Protein AF-A0A8J4Y0X7-F1 (afdb_monomer)

Mean predicted aligned error: 16.31 Å

Radius of gyration: 26.47 Å; Cα contacts (8 Å, |Δi|>4): 43; chains: 1; bounding box: 71×49×60 Å

InterPro domains:
  IPR012337 Ribonuclease H-like superfamily [SSF53098] (19-151)

Solvent-accessible surface area (backbone atoms only — not comparable to full-atom values): 11071 Å² total; per-residue (Å²): 135,82,53,68,74,74,78,41,62,84,50,48,59,59,52,49,54,50,52,55,54,52,51,55,52,54,52,50,52,55,50,54,54,49,53,64,60,49,62,76,71,64,84,74,89,90,80,91,74,83,59,87,57,61,79,70,60,69,75,46,67,65,62,54,55,53,52,53,50,52,52,51,53,52,51,61,70,70,60,66,86,74,89,63,94,69,93,54,78,84,72,48,61,86,70,66,36,68,59,52,50,52,52,49,45,60,70,72,60,69,63,74,49,68,69,56,52,50,52,49,52,54,51,41,51,68,56,61,38,82,96,47,68,85,58,55,70,70,60,45,52,52,50,41,52,51,61,73,46,42,69,62,52,52,73,80,36,90,69,58,84,61,58,75,48,48,70,62,50,55,72,63,69,66,77,79,113

Organism: Chionoecetes opilio (NCBI:txid41210)

Secondary structure (DSSP, 8-state):
---HHHH-TTTHHHHHHHHHHHHHHHHHHHHHHHHHHHTTT--S-------TTTTTSGGGHHHHHHHHHHHHHHHHHH-----SSS--GGGS-STTHHHHHHHHHHHHSSS--HHHHHHHHHHHHHHS-GGG----HHHHHHHHHHHHTHHHHHHHS---TTHHHHHHHHHHHSS--

Foldseek 3Di:
DDDPCPPCVPCPVVVLVVLLVQLLVVVVVVVVVVVVVVVVVPPDDDDDDPDPCPVVPVPCPVVVSVVSSVVVSVQVVVQDDDPDPDDDLVSADPPSSVSVVVVCCVPVVVDPDVVNVVVLVVLLVVCCPPVNVPDDPVRSVVNSVCVSCVVVVVVVDVPPPCVVVVVVVVVPPVVPD

Sequence (177 aa):
MTTLNSVAPNMKEEIFQRIVKEMKALIRQETEERDNSQDMEAMEEHEVSADPFAELCDTTQADQEDDLEEDIKKELLAWKRSKEATLKKSHFPAKYRDQWVTLFIKYNTGIPSSAAVERLFSTAWDVLRPKRACLSEDNFEYLVFLKGNLHLLKQKFKVPRGWMRRMRCFKLLYLCL

Structure (mmCIF, N/CA/C/O backbone):
data_AF-A0A8J4Y0X7-F1
#
_entry.id   AF-A0A8J4Y0X7-F1
#
loop_
_atom_site.group_PDB
_atom_site.id
_atom_site.type_symbol
_atom_site.label_atom_id
_atom_site.label_alt_id
_atom_site.label_comp_id
_atom_site.label_asym_id
_atom_site.label_entity_id
_atom_site.label_seq_id
_atom_site.pdbx_PDB_ins_code
_atom_site.Cartn_x
_atom_site.Cartn_y
_atom_site.Cartn_z
_atom_site.occupancy
_atom_site.B_iso_or_equiv
_atom_site.auth_seq_id
_atom_site.auth_comp_id
_atom_site.auth_asym_id
_atom_site.auth_atom_id
_atom_site.pdbx_PDB_model_num
ATOM 1 N N . MET A 1 1 ? 16.554 3.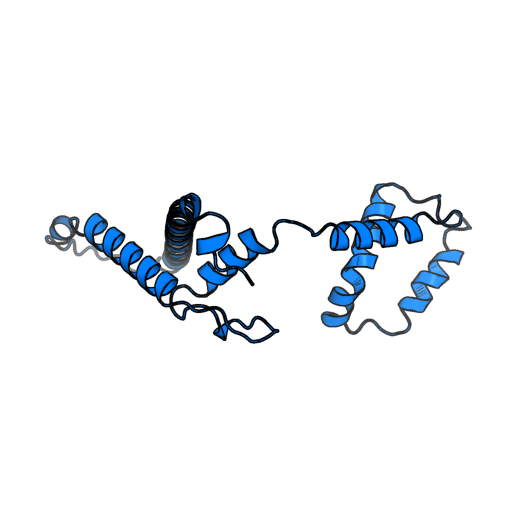798 17.103 1.00 39.06 1 MET A N 1
ATOM 2 C CA . MET A 1 1 ? 15.441 3.877 16.132 1.00 39.06 1 MET A CA 1
ATOM 3 C C . MET A 1 1 ? 14.527 4.994 16.583 1.00 39.06 1 MET A C 1
ATOM 5 O O . MET A 1 1 ? 13.924 4.888 17.642 1.00 39.06 1 MET A O 1
ATOM 9 N N . THR A 1 2 ? 14.549 6.094 15.848 1.00 38.34 2 THR A N 1
ATOM 10 C CA . THR A 1 2 ? 13.924 7.370 16.190 1.00 38.34 2 THR A CA 1
ATOM 11 C C . THR A 1 2 ? 12.406 7.275 16.057 1.00 38.34 2 THR A C 1
ATOM 13 O O . THR A 1 2 ? 11.873 6.883 15.022 1.00 38.34 2 THR A O 1
ATOM 16 N N . THR A 1 3 ? 11.703 7.551 17.152 1.00 52.22 3 THR A N 1
ATOM 17 C CA . THR A 1 3 ? 10.244 7.693 17.176 1.00 52.22 3 THR A CA 1
ATOM 18 C C . THR A 1 3 ? 9.845 8.889 16.302 1.00 52.22 3 THR A C 1
ATOM 20 O O . THR A 1 3 ? 10.633 9.818 16.149 1.00 52.22 3 THR A O 1
ATOM 23 N N . LEU A 1 4 ? 8.631 8.903 15.734 1.00 51.75 4 LEU A N 1
ATOM 24 C CA . LEU A 1 4 ? 8.108 10.023 14.920 1.00 51.75 4 LEU A CA 1
ATOM 25 C C . LEU A 1 4 ? 8.287 11.401 15.592 1.00 51.75 4 LEU A C 1
ATOM 27 O O . LEU A 1 4 ? 8.519 12.394 14.909 1.00 51.75 4 LEU A O 1
ATOM 31 N N . ASN A 1 5 ? 8.280 11.438 16.930 1.00 52.72 5 ASN A N 1
ATOM 32 C CA . ASN A 1 5 ? 8.546 12.636 17.733 1.00 52.72 5 ASN A CA 1
ATOM 33 C C . ASN A 1 5 ? 9.945 13.246 17.501 1.00 52.72 5 ASN A C 1
ATOM 35 O O . ASN A 1 5 ? 10.146 14.417 17.791 1.00 52.72 5 ASN A O 1
ATOM 39 N N . SER A 1 6 ? 10.912 12.469 17.008 1.00 57.78 6 SER A N 1
ATOM 40 C CA . SER A 1 6 ? 12.292 12.911 16.792 1.00 57.78 6 SER A CA 1
ATOM 41 C C . SER A 1 6 ? 12.590 13.334 15.350 1.00 57.78 6 SER A C 1
ATOM 43 O O . SER A 1 6 ? 13.616 13.975 15.136 1.00 57.78 6 SER A O 1
ATOM 45 N N . VAL A 1 7 ? 11.779 12.929 14.368 1.00 62.94 7 VAL A N 1
ATOM 46 C CA . VAL A 1 7 ? 12.095 13.134 12.941 1.00 62.94 7 VAL A C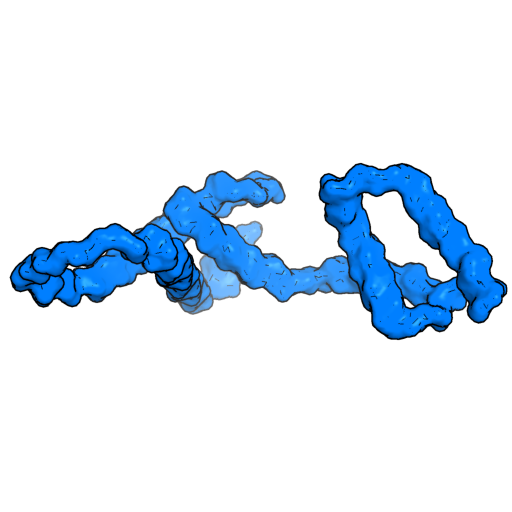A 1
ATOM 47 C C . VAL A 1 7 ? 11.443 14.409 12.406 1.00 62.94 7 VAL A C 1
ATOM 49 O O . VAL A 1 7 ? 12.087 15.146 11.669 1.00 62.94 7 VAL A O 1
ATOM 52 N N . ALA A 1 8 ? 10.203 14.700 12.808 1.00 61.94 8 ALA A N 1
ATOM 53 C CA . ALA A 1 8 ? 9.512 15.948 12.482 1.00 61.94 8 ALA A CA 1
ATOM 54 C C . ALA A 1 8 ? 8.297 16.127 13.416 1.00 61.94 8 ALA A C 1
ATOM 56 O O . ALA A 1 8 ? 7.194 15.695 13.070 1.00 61.94 8 ALA A O 1
ATOM 57 N N . PRO A 1 9 ? 8.461 16.733 14.609 1.00 67.81 9 PRO A N 1
ATOM 58 C CA . PRO A 1 9 ? 7.357 16.897 15.559 1.00 67.81 9 PRO A CA 1
ATOM 59 C C . PRO A 1 9 ? 6.187 17.694 14.962 1.00 67.81 9 PRO A C 1
ATOM 61 O O . PRO A 1 9 ? 5.034 17.387 15.250 1.00 67.81 9 PRO A O 1
ATOM 64 N N . ASN A 1 10 ? 6.484 18.633 14.060 1.00 74.88 10 ASN A N 1
ATOM 65 C CA . ASN A 1 10 ? 5.504 19.521 13.433 1.00 74.88 10 ASN A CA 1
ATOM 66 C C . ASN A 1 10 ? 4.664 18.819 12.346 1.00 74.88 10 ASN A C 1
ATOM 68 O O . ASN A 1 10 ? 3.538 19.221 12.101 1.00 74.88 10 ASN A O 1
ATOM 72 N N . MET A 1 11 ? 5.183 17.754 11.720 1.00 79.50 11 MET A N 1
ATOM 73 C CA . MET A 1 11 ? 4.490 17.021 10.642 1.00 79.50 11 MET A CA 1
ATOM 74 C C . MET A 1 11 ? 3.684 15.824 11.152 1.00 79.50 11 MET A C 1
ATOM 76 O O . MET A 1 11 ? 2.906 15.229 10.412 1.00 79.50 11 MET A O 1
ATOM 80 N N . LYS A 1 12 ? 3.882 15.429 12.414 1.00 80.38 12 LYS A N 1
ATOM 81 C CA . LYS A 1 12 ? 3.218 14.260 12.996 1.00 80.38 12 LYS A CA 1
ATOM 82 C C . LYS A 1 12 ? 1.698 14.393 12.944 1.00 80.38 12 LYS A C 1
ATOM 84 O O . LYS A 1 12 ? 1.030 13.437 12.561 1.00 80.38 12 LYS A O 1
ATOM 89 N N . GLU A 1 13 ? 1.184 15.559 13.322 1.00 84.12 13 GLU A N 1
ATOM 90 C CA . GLU A 1 13 ? -0.255 15.815 13.349 1.00 84.12 13 GLU A CA 1
ATOM 91 C C . GLU A 1 13 ? -0.829 15.851 11.932 1.00 84.12 13 GLU A C 1
ATOM 93 O O . GLU A 1 13 ? -1.821 15.193 11.651 1.00 84.12 13 GLU A O 1
ATOM 98 N N . GLU A 1 14 ? -0.145 16.504 10.992 1.00 86.81 14 GLU A N 1
ATOM 99 C CA . GLU A 1 14 ? -0.563 16.546 9.586 1.00 86.81 14 GLU A CA 1
ATOM 100 C C . GLU A 1 14 ? -0.646 15.145 8.963 1.00 86.81 14 GLU A C 1
ATOM 102 O O . GLU A 1 14 ? -1.617 14.807 8.282 1.00 86.81 14 GLU A O 1
ATOM 107 N N . ILE A 1 15 ? 0.356 14.299 9.227 1.00 85.69 15 ILE A N 1
ATOM 108 C CA . ILE A 1 15 ? 0.372 12.905 8.769 1.00 85.69 15 ILE A CA 1
ATOM 109 C C . ILE A 1 15 ? -0.778 12.126 9.409 1.00 85.69 15 ILE A C 1
ATOM 111 O O . ILE A 1 15 ? -1.455 11.360 8.726 1.00 85.69 15 ILE A O 1
ATOM 115 N N . PHE A 1 16 ? -1.008 12.323 10.705 1.00 86.38 16 PHE A N 1
ATOM 116 C CA . PHE A 1 16 ? -2.076 11.657 11.438 1.00 86.38 16 PHE A CA 1
ATOM 117 C C . PHE A 1 16 ? -3.453 12.007 10.860 1.00 86.38 16 PHE A C 1
ATOM 119 O O . PHE A 1 16 ? -4.203 11.109 10.481 1.00 86.38 16 PHE A O 1
ATOM 126 N N . GLN A 1 17 ? -3.739 13.298 10.686 1.00 88.94 17 GLN A N 1
ATOM 127 C CA . GLN A 1 17 ? -4.989 13.782 10.097 1.00 88.94 17 GLN A CA 1
ATOM 128 C C . GLN A 1 17 ? -5.185 13.261 8.670 1.00 88.94 17 GLN A C 1
ATOM 130 O O . GLN A 1 17 ? -6.277 12.835 8.293 1.00 88.94 17 GLN A O 1
ATOM 135 N N . ARG A 1 18 ? -4.110 13.206 7.876 1.00 89.81 18 ARG A N 1
ATOM 136 C CA . ARG A 1 18 ? -4.158 12.642 6.523 1.00 89.81 18 ARG A CA 1
ATOM 137 C C . ARG A 1 18 ? -4.527 11.157 6.520 1.00 89.81 18 ARG A C 1
ATOM 139 O O . ARG A 1 18 ? -5.324 10.744 5.682 1.00 89.81 18 ARG A O 1
ATOM 146 N N . ILE A 1 19 ? -3.966 10.364 7.434 1.00 89.81 19 ILE A N 1
ATOM 147 C CA . ILE A 1 19 ? -4.280 8.932 7.550 1.00 89.81 19 ILE A CA 1
ATOM 148 C C . ILE A 1 19 ? -5.750 8.737 7.924 1.00 89.81 19 ILE A C 1
ATOM 150 O O . ILE A 1 19 ? -6.430 7.938 7.286 1.00 89.81 19 ILE A O 1
ATOM 154 N N . VAL A 1 20 ? -6.245 9.482 8.916 1.00 90.31 20 VAL A N 1
ATOM 155 C CA . VAL A 1 20 ? -7.647 9.411 9.359 1.00 90.31 20 VAL A CA 1
ATOM 156 C C . VAL A 1 20 ? -8.595 9.764 8.211 1.00 90.31 20 VAL A C 1
ATOM 158 O O . VAL A 1 20 ? -9.528 9.013 7.929 1.00 90.31 20 VAL A O 1
ATOM 161 N N . LYS A 1 21 ? -8.304 10.848 7.482 1.00 91.06 21 LYS A N 1
ATOM 162 C CA . LYS A 1 21 ? -9.092 11.276 6.320 1.00 91.06 21 LYS A CA 1
ATOM 163 C C . LYS A 1 21 ? -9.156 10.205 5.230 1.00 91.06 21 LYS A C 1
ATOM 165 O O . LYS A 1 21 ? -10.233 9.931 4.707 1.00 91.06 21 LYS A O 1
ATOM 170 N N . GLU A 1 22 ? -8.023 9.599 4.873 1.00 90.12 22 GLU A N 1
ATOM 171 C CA . GLU A 1 22 ? -8.016 8.537 3.860 1.00 90.12 22 GLU A CA 1
ATOM 172 C C . GLU A 1 22 ? -8.700 7.256 4.348 1.00 90.12 22 GLU A C 1
ATOM 174 O O . GLU A 1 22 ? -9.367 6.594 3.558 1.00 90.12 22 GLU A O 1
ATOM 179 N N . MET A 1 23 ? -8.592 6.924 5.637 1.00 89.38 23 MET A N 1
ATOM 180 C CA . MET A 1 23 ? -9.294 5.777 6.213 1.00 89.38 23 MET A CA 1
ATOM 181 C C . MET A 1 23 ? -10.809 5.940 6.110 1.00 89.38 23 MET A C 1
ATOM 183 O O . MET A 1 23 ? -11.497 5.031 5.652 1.00 89.38 23 MET A O 1
ATOM 187 N N . LYS A 1 24 ? -11.318 7.120 6.480 1.00 90.50 24 LYS A N 1
ATOM 188 C CA . LYS A 1 24 ? -12.741 7.464 6.384 1.00 90.50 24 LYS A CA 1
ATOM 189 C C . LYS A 1 24 ? -13.240 7.346 4.941 1.00 90.50 24 LYS A C 1
ATOM 191 O O . LYS A 1 24 ? -14.303 6.781 4.715 1.00 90.50 24 LYS A O 1
ATOM 196 N N . ALA A 1 25 ? -12.450 7.798 3.964 1.00 89.94 25 ALA A N 1
ATOM 197 C CA . ALA A 1 25 ? -12.793 7.669 2.547 1.00 89.94 25 ALA A CA 1
ATOM 198 C C . ALA A 1 25 ? -12.863 6.204 2.074 1.00 89.94 25 ALA A C 1
ATOM 200 O O . ALA A 1 25 ? -13.788 5.850 1.351 1.00 89.94 25 ALA A O 1
ATOM 201 N N . LEU A 1 26 ? -11.926 5.348 2.497 1.00 87.81 26 LEU A N 1
ATOM 202 C CA . LEU A 1 26 ? -11.936 3.927 2.123 1.00 87.81 26 LEU A CA 1
ATOM 203 C C . LEU A 1 26 ? -13.117 3.167 2.728 1.00 87.81 26 LEU A C 1
ATOM 205 O O . LEU A 1 26 ? -13.696 2.317 2.063 1.00 87.81 26 LEU A O 1
ATOM 209 N N . ILE A 1 27 ? -13.482 3.476 3.974 1.00 87.38 27 ILE A N 1
ATOM 210 C CA . ILE A 1 27 ? -14.631 2.840 4.627 1.00 87.38 27 ILE A CA 1
ATOM 211 C C . ILE A 1 27 ? -15.927 3.204 3.893 1.00 87.38 27 ILE A C 1
ATOM 213 O O . ILE A 1 27 ? -16.726 2.310 3.647 1.00 87.38 27 ILE A O 1
ATOM 217 N N . ARG A 1 28 ? -16.092 4.472 3.482 1.00 86.50 28 ARG A N 1
ATOM 218 C CA . ARG A 1 28 ? -17.255 4.919 2.691 1.00 86.50 28 ARG A CA 1
ATOM 219 C C . ARG A 1 28 ? -17.372 4.196 1.353 1.00 86.50 28 ARG A C 1
ATOM 221 O O . ARG A 1 28 ? -18.442 3.713 1.008 1.00 86.50 28 ARG A O 1
ATOM 228 N N . GLN A 1 29 ? -16.261 4.074 0.627 1.00 84.06 29 GLN A N 1
ATOM 229 C CA . GLN A 1 29 ? -16.252 3.360 -0.652 1.00 84.06 29 GLN A CA 1
ATOM 230 C C . GLN A 1 29 ? -16.685 1.902 -0.485 1.00 84.06 29 GLN A C 1
ATOM 232 O O . GLN A 1 29 ? -17.470 1.392 -1.271 1.00 84.06 29 GLN A O 1
ATOM 237 N N . GLU A 1 30 ? -16.218 1.235 0.568 1.00 80.94 30 GLU A N 1
ATOM 238 C CA . GLU A 1 30 ? -16.548 -0.169 0.797 1.00 80.94 30 GLU A CA 1
ATOM 239 C C . GLU A 1 30 ? -17.984 -0.383 1.301 1.00 80.94 30 GLU A C 1
ATOM 241 O O . GLU A 1 30 ? -18.566 -1.436 1.044 1.00 80.94 30 GLU A O 1
ATOM 246 N N . THR A 1 31 ? -18.573 0.581 2.017 1.00 77.19 31 THR A N 1
ATOM 247 C CA . THR A 1 31 ? -20.006 0.541 2.352 1.00 77.19 31 THR A CA 1
ATOM 248 C C . THR A 1 31 ? -20.862 0.741 1.105 1.00 77.19 31 THR A C 1
ATOM 250 O O . THR A 1 31 ? -21.740 -0.071 0.846 1.00 77.19 31 THR A O 1
ATOM 253 N N . GLU A 1 32 ? -20.521 1.716 0.260 1.00 77.50 32 GLU A N 1
ATOM 254 C CA . GLU A 1 32 ? -21.234 1.984 -0.998 1.00 77.50 32 GLU A CA 1
ATOM 255 C C . GLU A 1 32 ? -21.125 0.819 -2.001 1.00 77.50 32 GLU A C 1
ATOM 257 O O . GLU A 1 32 ? -22.076 0.510 -2.719 1.00 77.50 32 GLU A O 1
ATOM 262 N N . GLU A 1 33 ? -19.973 0.141 -2.064 1.00 73.94 33 GLU A N 1
ATOM 263 C CA . GLU A 1 33 ? -19.784 -1.053 -2.898 1.00 73.94 33 GLU A CA 1
ATOM 264 C C . GLU A 1 33 ? -20.608 -2.252 -2.402 1.00 73.94 33 GLU A C 1
ATOM 266 O O . GLU A 1 33 ? -21.101 -3.028 -3.225 1.00 73.94 33 GLU A O 1
ATOM 271 N N . ARG A 1 34 ? -20.779 -2.410 -1.080 1.00 66.00 34 ARG A N 1
ATOM 272 C CA . ARG A 1 34 ? -21.645 -3.451 -0.501 1.00 66.00 34 ARG A CA 1
ATOM 273 C C . ARG A 1 34 ? -23.116 -3.174 -0.779 1.00 66.00 34 ARG A C 1
ATOM 275 O O . ARG A 1 34 ? -23.799 -4.075 -1.255 1.00 66.00 34 ARG A O 1
ATOM 282 N N . ASP A 1 35 ? -23.567 -1.946 -0.565 1.00 62.59 35 ASP A N 1
ATOM 283 C CA . ASP A 1 35 ? -24.972 -1.581 -0.762 1.00 62.59 35 ASP A CA 1
ATOM 284 C C . ASP A 1 35 ? -25.370 -1.734 -2.245 1.00 62.59 35 ASP A C 1
ATOM 286 O O . ASP A 1 35 ? -26.335 -2.427 -2.567 1.00 62.59 35 ASP A O 1
ATOM 290 N N . ASN A 1 36 ? -24.526 -1.269 -3.179 1.00 62.16 36 ASN A N 1
ATOM 291 C CA . ASN A 1 36 ? -24.745 -1.453 -4.623 1.00 62.16 36 ASN A CA 1
ATOM 292 C C . ASN A 1 36 ? -24.768 -2.922 -5.081 1.00 62.16 36 ASN A C 1
ATOM 294 O O . ASN A 1 36 ? -25.338 -3.233 -6.129 1.00 62.16 36 ASN A O 1
ATOM 298 N N . SER A 1 37 ? -24.107 -3.830 -4.356 1.00 59.41 37 SER A N 1
ATOM 299 C CA . SER A 1 37 ? -24.138 -5.260 -4.685 1.00 59.41 37 SER A CA 1
ATOM 300 C C . SER A 1 37 ? -25.303 -6.003 -4.024 1.00 59.41 37 SER A C 1
ATOM 302 O O . SER A 1 37 ? -25.711 -7.033 -4.555 1.00 59.41 37 SER A O 1
ATOM 304 N N . GLN A 1 38 ? -25.889 -5.464 -2.950 1.00 53.81 38 GLN A N 1
ATOM 305 C CA . GLN A 1 38 ? -27.103 -5.994 -2.318 1.00 53.81 38 GLN A CA 1
ATOM 306 C C . GLN A 1 38 ? -28.386 -5.560 -3.045 1.00 53.81 38 GLN A C 1
ATOM 308 O O . GLN A 1 38 ? -29.313 -6.361 -3.168 1.00 53.81 38 GLN A O 1
ATOM 313 N N . ASP A 1 39 ? -28.421 -4.360 -3.629 1.00 51.94 39 ASP A N 1
ATOM 314 C CA . ASP A 1 39 ? -29.599 -3.859 -4.356 1.00 51.94 39 ASP A CA 1
ATOM 315 C C . ASP A 1 39 ? -29.888 -4.608 -5.673 1.00 51.94 39 ASP A C 1
ATOM 317 O O . ASP A 1 39 ? -31.026 -4.632 -6.141 1.00 51.94 39 ASP A O 1
ATOM 321 N N . MET A 1 40 ? -28.897 -5.291 -6.263 1.00 52.78 40 MET A N 1
ATOM 322 C CA . MET A 1 40 ? -29.135 -6.178 -7.415 1.00 52.78 40 MET A CA 1
ATOM 323 C C . MET A 1 40 ? -29.750 -7.539 -7.038 1.00 52.78 40 MET A C 1
ATOM 325 O O . MET A 1 40 ? -30.251 -8.228 -7.926 1.00 52.78 40 MET A O 1
ATOM 329 N N . GLU A 1 41 ? -29.744 -7.934 -5.758 1.00 53.19 41 GLU A N 1
ATOM 330 C CA . GLU A 1 41 ? -30.367 -9.181 -5.277 1.00 53.19 41 GLU A CA 1
ATOM 331 C C . GLU A 1 41 ? -31.784 -8.972 -4.703 1.00 53.19 41 GLU A C 1
ATOM 333 O O . GLU A 1 41 ? -32.520 -9.943 -4.545 1.00 53.19 41 GLU A O 1
ATOM 338 N N . ALA A 1 42 ? -32.210 -7.729 -4.449 1.00 48.38 42 ALA A N 1
ATOM 339 C CA . ALA A 1 42 ? -33.473 -7.402 -3.774 1.00 48.38 42 ALA A CA 1
ATOM 340 C C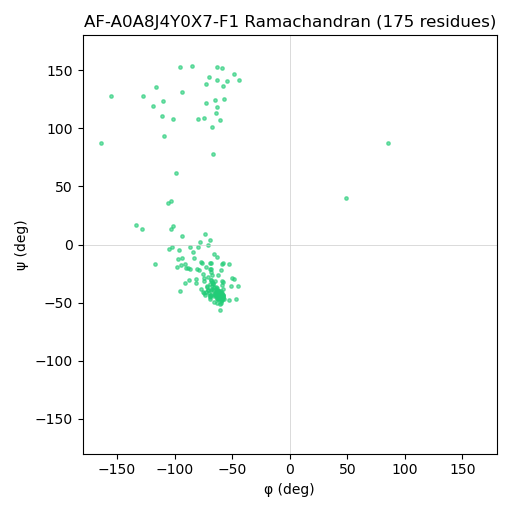 . ALA A 1 42 ? -34.597 -6.909 -4.715 1.00 48.38 42 ALA A C 1
ATOM 342 O O . ALA A 1 42 ? -35.379 -6.030 -4.355 1.00 48.38 42 ALA A O 1
ATOM 343 N N . MET A 1 43 ? -34.715 -7.476 -5.921 1.00 45.41 43 MET A N 1
ATOM 344 C CA . MET A 1 43 ? -35.860 -7.228 -6.811 1.00 45.41 43 MET A CA 1
ATOM 345 C C . MET A 1 43 ? -36.890 -8.366 -6.724 1.00 45.41 43 MET A C 1
ATOM 347 O O . MET A 1 43 ? -37.175 -9.027 -7.716 1.00 45.41 43 MET A O 1
ATOM 351 N N . GLU A 1 44 ? -37.465 -8.594 -5.542 1.00 47.41 44 GLU A N 1
ATOM 352 C CA . GLU A 1 44 ? -38.802 -9.188 -5.414 1.00 47.41 44 GLU A CA 1
ATOM 353 C C . GLU A 1 44 ? -39.442 -8.767 -4.075 1.00 47.41 44 GLU A C 1
ATOM 355 O O . GLU A 1 44 ? -38.840 -8.906 -3.016 1.00 47.41 44 GLU A O 1
ATOM 360 N N . GLU A 1 45 ? -40.669 -8.242 -4.182 1.00 36.88 45 GLU A N 1
ATOM 361 C CA . GLU A 1 45 ? -41.617 -7.815 -3.133 1.00 36.88 45 GLU A CA 1
ATOM 362 C C . GLU A 1 45 ? -41.472 -6.387 -2.557 1.00 36.88 45 GLU A C 1
ATOM 364 O O . GLU A 1 45 ? -40.879 -6.122 -1.516 1.00 36.88 45 GLU A O 1
ATOM 369 N N . HIS A 1 46 ? -42.136 -5.448 -3.244 1.00 43.44 46 HIS A N 1
ATOM 370 C CA . HIS A 1 46 ? -42.449 -4.100 -2.774 1.00 43.44 46 HIS A CA 1
ATOM 371 C C . HIS A 1 46 ? -43.917 -4.040 -2.310 1.00 43.44 46 HIS A C 1
ATOM 373 O O . HIS A 1 46 ? -44.821 -4.020 -3.145 1.00 43.44 46 HIS A O 1
ATOM 379 N N . GLU A 1 47 ? -44.161 -3.949 -0.999 1.00 41.72 47 GLU A N 1
ATOM 380 C CA . GLU A 1 47 ? -45.349 -3.277 -0.452 1.00 41.72 47 GLU A CA 1
ATOM 381 C C . GLU A 1 47 ? -44.897 -2.108 0.433 1.00 41.72 47 GLU A C 1
ATOM 383 O O . GLU A 1 47 ? -44.152 -2.258 1.401 1.00 41.72 47 GLU A O 1
ATOM 388 N N . VAL A 1 48 ? -45.326 -0.909 0.036 1.00 52.94 48 VAL A N 1
ATOM 389 C CA . VAL A 1 48 ? -44.965 0.381 0.626 1.00 52.94 48 VAL A CA 1
ATOM 390 C C . VAL A 1 48 ? -45.686 0.565 1.957 1.00 52.94 48 VAL A C 1
ATOM 392 O O . VAL A 1 48 ? -46.879 0.856 1.991 1.00 52.94 48 VAL A O 1
ATOM 395 N N . SER A 1 49 ? -44.940 0.491 3.053 1.00 44.03 49 SER A N 1
ATOM 396 C CA . SER A 1 49 ? -45.313 1.121 4.318 1.00 44.03 49 SER A CA 1
ATOM 397 C C . SER A 1 49 ? -44.368 2.297 4.544 1.00 44.03 49 SER A C 1
ATOM 399 O O . SER A 1 49 ? -43.268 2.121 5.062 1.00 44.03 49 SER A O 1
ATOM 401 N N . ALA A 1 50 ? -44.780 3.494 4.122 1.00 58.56 50 ALA A N 1
ATOM 402 C CA . ALA A 1 50 ? -44.072 4.728 4.440 1.00 58.56 50 ALA A CA 1
ATOM 403 C C . ALA A 1 50 ? -44.193 4.989 5.949 1.00 58.56 50 ALA A C 1
ATOM 405 O O . ALA A 1 50 ? -45.245 5.421 6.421 1.00 58.56 50 ALA A O 1
ATOM 406 N N . ASP A 1 51 ? -43.134 4.669 6.695 1.00 68.75 51 ASP A N 1
ATOM 407 C CA . ASP A 1 51 ? -43.004 5.005 8.111 1.00 68.75 51 ASP A CA 1
ATOM 408 C C . ASP A 1 51 ? -42.955 6.541 8.256 1.00 68.75 51 ASP A C 1
ATOM 410 O O . ASP A 1 51 ? -41.991 7.164 7.798 1.00 68.75 51 ASP A O 1
ATOM 414 N N . PRO A 1 52 ? -43.967 7.182 8.873 1.00 60.38 52 PRO A N 1
ATOM 415 C CA . PRO A 1 52 ? -44.031 8.636 9.028 1.00 60.38 52 PRO A CA 1
ATOM 416 C C . PRO A 1 52 ? -42.894 9.222 9.877 1.00 60.38 52 PRO A C 1
ATOM 418 O O . PRO A 1 52 ? -42.742 10.440 9.929 1.00 60.38 52 PRO A O 1
ATOM 421 N N . PHE A 1 53 ? -42.115 8.380 10.565 1.00 54.34 53 PHE A N 1
ATOM 422 C CA . PHE A 1 53 ? -40.959 8.794 11.358 1.00 54.34 53 PHE A CA 1
ATOM 423 C C . PHE A 1 53 ? -39.623 8.683 10.616 1.00 54.34 53 PHE A C 1
ATOM 425 O O . PHE A 1 53 ? -38.616 9.158 11.142 1.00 54.34 53 PHE A O 1
ATOM 432 N N . ALA A 1 54 ? -39.594 8.144 9.391 1.00 59.47 54 ALA A N 1
ATOM 433 C CA . ALA A 1 54 ? -38.367 8.056 8.596 1.00 59.47 54 ALA A CA 1
ATOM 434 C C . ALA A 1 54 ? -37.738 9.441 8.336 1.00 59.47 54 ALA A C 1
ATOM 436 O O . ALA A 1 54 ? -36.521 9.586 8.386 1.00 59.47 54 ALA A O 1
ATOM 437 N N . GLU A 1 55 ? -38.567 10.478 8.176 1.00 52.84 55 GLU A N 1
ATOM 438 C CA . GLU A 1 55 ? -38.143 11.875 7.986 1.00 52.84 55 GLU A CA 1
ATOM 439 C C . GLU A 1 55 ? -37.664 12.546 9.296 1.00 52.84 55 GLU A C 1
ATOM 441 O O . GLU A 1 55 ? -36.976 13.563 9.269 1.00 52.84 55 GLU A O 1
ATOM 446 N N . LEU A 1 56 ? -37.968 11.965 10.467 1.00 50.59 56 LEU A N 1
ATOM 447 C CA . LEU A 1 56 ? -37.513 12.475 11.769 1.00 50.59 56 LEU A CA 1
ATOM 448 C C . LEU A 1 56 ? -36.120 11.940 12.161 1.00 50.59 56 LEU A C 1
ATOM 450 O O . LEU A 1 56 ? -35.430 12.549 12.981 1.00 50.59 56 LEU A O 1
ATOM 454 N N . CYS A 1 57 ? -35.696 10.816 11.575 1.00 49.41 57 CYS A N 1
ATOM 455 C CA . CYS A 1 57 ? -34.403 10.169 11.831 1.00 49.41 57 CYS A CA 1
ATOM 456 C C . CYS A 1 57 ? -33.244 10.709 10.969 1.00 49.41 57 CYS A C 1
ATOM 458 O O . CYS A 1 57 ? -32.091 10.332 11.193 1.00 49.41 57 CYS A O 1
ATOM 460 N N . ASP A 1 58 ? -33.515 11.649 10.059 1.00 48.84 58 ASP A N 1
ATOM 461 C CA . ASP A 1 58 ? -32.535 12.249 9.135 1.00 48.84 58 ASP A CA 1
ATOM 462 C C . ASP A 1 58 ? -31.510 13.184 9.815 1.00 48.84 58 ASP A C 1
ATOM 464 O O . ASP A 1 58 ? -30.596 13.719 9.192 1.00 48.84 58 ASP A O 1
ATOM 468 N N . THR A 1 59 ? -31.613 13.362 11.133 1.00 46.78 59 THR A N 1
ATOM 469 C CA . THR A 1 59 ? -30.681 14.175 11.933 1.00 46.78 59 THR A CA 1
ATOM 470 C C . THR A 1 59 ? -29.364 13.470 12.281 1.00 46.78 59 THR A C 1
ATOM 472 O O . THR A 1 59 ? -28.490 14.096 12.868 1.00 46.78 59 THR A O 1
ATOM 475 N N . THR A 1 60 ? -29.163 12.205 11.899 1.00 50.88 60 THR A N 1
ATOM 476 C CA . THR A 1 60 ? -28.050 11.388 12.431 1.00 50.88 60 THR A CA 1
ATOM 477 C C . THR A 1 60 ? -26.837 11.207 11.515 1.00 50.88 60 THR A C 1
ATOM 479 O O . THR A 1 60 ? -25.841 10.629 11.949 1.00 50.88 60 THR A O 1
ATOM 482 N N . GLN A 1 61 ? -26.843 11.733 10.284 1.00 52.03 61 GLN A N 1
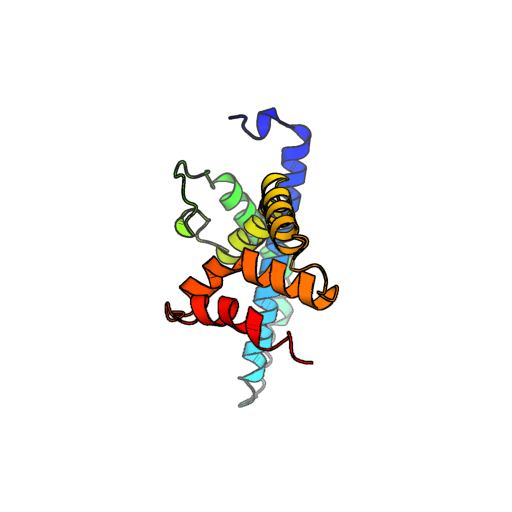ATOM 483 C CA . GLN A 1 61 ? -25.684 11.595 9.386 1.00 52.03 61 GLN A CA 1
ATOM 484 C C . GLN A 1 61 ? -24.441 12.352 9.888 1.00 52.03 61 GLN A C 1
ATOM 486 O O . GLN A 1 61 ? -23.325 11.872 9.712 1.00 52.03 61 GLN A O 1
ATOM 491 N N . ALA A 1 62 ? -24.611 13.504 10.545 1.00 49.81 62 ALA A N 1
ATOM 492 C CA . ALA A 1 62 ? -23.489 14.261 11.107 1.00 49.81 62 ALA A CA 1
ATOM 493 C C . ALA A 1 62 ? -22.919 13.597 12.375 1.00 49.81 62 ALA A C 1
ATOM 495 O O . ALA A 1 62 ? -21.706 13.435 12.486 1.00 49.81 62 ALA A O 1
ATOM 496 N N . ASP A 1 63 ? -23.789 13.132 13.278 1.00 54.88 63 ASP A N 1
ATOM 497 C CA . ASP A 1 63 ? -23.376 12.518 14.548 1.00 54.88 63 ASP A CA 1
ATOM 498 C C . ASP A 1 63 ? -22.650 11.173 14.333 1.00 54.88 63 ASP A C 1
ATOM 500 O O . ASP A 1 63 ? -21.623 10.908 14.956 1.00 54.88 63 ASP A O 1
ATOM 504 N N . GLN A 1 64 ? -23.105 10.345 13.382 1.00 57.94 64 GLN A N 1
ATOM 505 C CA . GLN A 1 64 ? -22.439 9.072 13.059 1.00 57.94 64 GLN A CA 1
ATOM 506 C C . GLN A 1 64 ? -21.064 9.266 12.394 1.00 57.94 64 GLN A C 1
ATOM 508 O O . GLN A 1 64 ? -20.164 8.430 12.531 1.00 57.94 64 GLN A O 1
ATOM 513 N N . GLU A 1 65 ? -20.891 10.353 11.640 1.00 60.66 65 GLU A N 1
ATOM 514 C CA . GLU A 1 65 ? -19.645 10.645 10.935 1.00 60.66 65 GLU A CA 1
ATOM 515 C C . GLU A 1 65 ? -18.519 11.123 11.856 1.00 60.66 65 GLU A C 1
ATOM 517 O O . GLU A 1 65 ? -17.344 10.862 11.545 1.00 60.66 65 GLU A O 1
ATOM 522 N N . ASP A 1 66 ? -18.869 11.814 12.940 1.00 67.94 66 ASP A N 1
ATOM 523 C CA . ASP A 1 66 ? -17.936 12.233 13.986 1.00 67.94 66 ASP A CA 1
ATOM 524 C C . ASP A 1 66 ? -17.542 11.036 14.869 1.00 67.94 66 ASP A C 1
ATOM 526 O O . ASP A 1 66 ? -16.349 10.825 15.114 1.00 67.94 66 ASP A O 1
ATOM 530 N N . ASP A 1 67 ? -18.497 10.161 15.207 1.00 81.19 67 ASP A N 1
ATOM 531 C CA . ASP A 1 67 ? -18.247 8.923 15.962 1.00 81.19 67 ASP A CA 1
ATOM 532 C C . ASP A 1 67 ? -17.237 7.996 15.260 1.00 81.19 67 ASP A C 1
ATOM 534 O O . ASP A 1 67 ? -16.302 7.476 15.881 1.00 81.19 67 ASP A O 1
ATOM 538 N N . LEU A 1 68 ? -17.377 7.806 13.941 1.00 81.19 68 LEU A N 1
ATOM 539 C CA . LEU A 1 68 ? -16.461 6.968 13.158 1.00 81.19 68 LEU A CA 1
ATOM 540 C C . LEU A 1 68 ? -15.024 7.512 13.193 1.00 81.19 68 LEU A C 1
ATOM 542 O O . LEU A 1 68 ? -14.050 6.753 13.253 1.00 81.19 68 LEU A O 1
ATOM 546 N N . GLU A 1 69 ? -14.882 8.833 13.121 1.00 85.50 69 GLU A N 1
ATOM 547 C CA . GLU A 1 69 ? -13.584 9.492 13.111 1.00 85.50 69 GLU A CA 1
ATOM 548 C C . GLU A 1 69 ? -12.883 9.368 14.468 1.00 85.50 69 GLU A C 1
ATOM 550 O O . GLU A 1 69 ? -11.686 9.055 14.518 1.00 85.50 69 GLU A O 1
ATOM 555 N N . GLU A 1 70 ? -13.616 9.557 15.566 1.00 86.75 70 GLU A N 1
ATOM 556 C CA . GLU A 1 70 ? -13.092 9.344 16.915 1.00 86.75 70 GLU A CA 1
ATOM 557 C C . GLU A 1 70 ? -12.634 7.897 17.132 1.00 86.75 70 GLU A C 1
ATOM 559 O O . GLU A 1 70 ? -11.542 7.659 17.664 1.00 86.75 70 GLU A O 1
ATOM 564 N N . ASP A 1 71 ? -13.409 6.929 16.642 1.00 87.19 71 ASP A N 1
ATOM 565 C CA . ASP A 1 71 ? -13.075 5.508 16.700 1.00 87.19 71 ASP A CA 1
ATOM 566 C C . ASP A 1 71 ? -11.754 5.198 15.974 1.00 87.19 71 ASP A C 1
ATOM 568 O O . ASP A 1 71 ? -10.870 4.529 16.526 1.00 87.19 71 ASP A O 1
ATOM 572 N N . ILE A 1 72 ? -11.567 5.730 14.758 1.00 87.00 72 ILE A N 1
ATOM 573 C CA . ILE A 1 72 ? -10.322 5.562 13.992 1.00 87.00 72 ILE A CA 1
ATOM 574 C C . ILE A 1 72 ? -9.139 6.179 14.747 1.00 87.00 72 ILE A C 1
ATOM 576 O O . ILE A 1 72 ? -8.072 5.560 14.843 1.00 87.00 72 ILE A O 1
ATOM 580 N N . LYS A 1 73 ? -9.305 7.390 15.294 1.00 88.25 73 LYS A N 1
ATOM 581 C CA . LYS A 1 73 ? -8.252 8.086 16.052 1.00 88.25 73 LYS A CA 1
ATOM 582 C C . LYS A 1 73 ? -7.838 7.284 17.282 1.00 88.25 73 LYS A C 1
ATOM 584 O O . LYS A 1 73 ? -6.641 7.123 17.537 1.00 88.25 73 LYS A O 1
ATOM 589 N N . LYS A 1 74 ? -8.808 6.746 18.021 1.00 88.81 74 LYS A N 1
ATOM 590 C CA . LYS A 1 74 ? -8.577 5.928 19.215 1.00 88.81 74 LYS A CA 1
ATOM 591 C C . LYS A 1 74 ? -7.799 4.657 18.889 1.00 88.81 74 LYS A C 1
ATOM 593 O O . LYS A 1 74 ? -6.813 4.360 19.564 1.00 88.81 74 LYS A O 1
ATOM 598 N N . GLU A 1 75 ? -8.195 3.943 17.838 1.00 87.25 75 GLU A N 1
ATOM 599 C CA . GLU A 1 75 ? -7.486 2.747 17.369 1.00 87.25 75 GLU A CA 1
ATOM 600 C C . GLU A 1 75 ? -6.055 3.079 16.928 1.00 87.25 75 GLU A C 1
ATOM 602 O O . GLU A 1 75 ? -5.110 2.394 17.320 1.00 87.25 75 GLU A O 1
ATOM 607 N N . LEU A 1 76 ? -5.863 4.169 16.178 1.00 85.75 76 LEU A N 1
ATOM 608 C CA . LEU A 1 76 ? -4.543 4.589 15.704 1.00 85.75 76 LEU A CA 1
ATOM 609 C C . LEU A 1 76 ? -3.600 4.969 16.859 1.00 85.75 76 LEU A C 1
ATOM 611 O O . LEU A 1 76 ? -2.413 4.647 16.813 1.00 85.75 76 LEU A O 1
ATOM 615 N N . LEU A 1 77 ? -4.114 5.616 17.910 1.00 85.25 77 LEU A N 1
ATOM 616 C CA . LEU A 1 77 ? -3.342 5.939 19.116 1.00 85.25 77 LEU A CA 1
ATOM 617 C C . LEU A 1 77 ? -3.035 4.701 19.970 1.00 85.25 77 LEU A C 1
ATOM 619 O O . LEU A 1 77 ? -1.951 4.604 20.553 1.00 85.25 77 LEU A O 1
ATOM 623 N N . ALA A 1 78 ? -3.973 3.756 20.054 1.00 87.19 78 ALA A N 1
ATOM 624 C CA . ALA A 1 78 ? -3.787 2.500 20.776 1.00 87.19 78 ALA A CA 1
ATOM 625 C C . ALA A 1 78 ? -2.814 1.554 20.056 1.00 87.19 78 ALA A C 1
ATOM 627 O O . ALA A 1 78 ? -2.139 0.738 20.698 1.00 87.19 78 ALA A O 1
ATOM 628 N N . TRP A 1 79 ? -2.723 1.664 18.729 1.00 84.00 79 TRP A N 1
ATOM 629 C CA . TRP A 1 79 ? -1.914 0.788 17.904 1.00 84.00 79 TRP A CA 1
ATOM 630 C C . TRP A 1 79 ? -0.417 0.938 18.196 1.00 84.00 79 TRP A C 1
ATOM 632 O O . TRP A 1 79 ? 0.183 2.010 18.105 1.00 84.00 79 TRP A O 1
ATOM 642 N N . LYS A 1 80 ? 0.224 -0.188 18.525 1.00 79.88 80 LYS A N 1
ATOM 643 C CA . LYS A 1 80 ? 1.664 -0.262 18.782 1.00 79.88 80 LYS A CA 1
ATOM 644 C C . LYS A 1 80 ? 2.334 -1.142 17.746 1.00 79.88 80 LYS A C 1
ATOM 646 O O . LYS A 1 80 ? 1.902 -2.259 17.469 1.00 79.88 80 LYS A O 1
ATOM 651 N N . ARG A 1 81 ? 3.465 -0.660 17.233 1.00 73.75 81 ARG A N 1
ATOM 652 C CA . ARG A 1 81 ? 4.320 -1.421 16.323 1.00 73.75 81 ARG A CA 1
ATOM 653 C C . ARG A 1 81 ? 4.752 -2.743 16.971 1.00 73.75 81 ARG A C 1
ATOM 655 O O . ARG A 1 81 ? 5.372 -2.746 18.036 1.00 73.75 81 ARG A O 1
ATOM 662 N N . SER 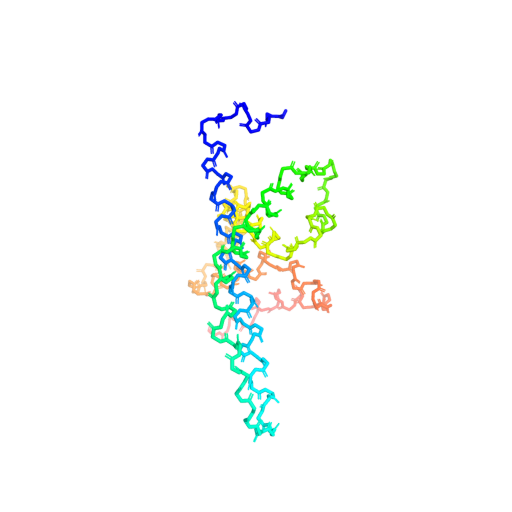A 1 82 ? 4.491 -3.851 16.278 1.00 77.94 82 SER A N 1
ATOM 663 C CA . SER A 1 82 ? 5.036 -5.163 16.636 1.00 77.94 82 SER A CA 1
ATOM 664 C C . SER A 1 82 ? 6.565 -5.167 16.532 1.00 77.94 82 SER A C 1
ATOM 666 O O . SER A 1 82 ? 7.145 -4.567 15.624 1.00 77.94 82 SER A O 1
ATOM 668 N N . LYS A 1 83 ? 7.226 -5.853 17.471 1.00 75.69 83 LYS A N 1
ATOM 669 C CA . LYS A 1 83 ? 8.685 -6.053 17.470 1.00 75.69 83 LYS A CA 1
ATOM 670 C C . LYS A 1 83 ? 9.117 -7.245 16.603 1.00 75.69 83 LYS A C 1
ATOM 672 O O . LYS A 1 83 ? 10.312 -7.465 16.436 1.00 75.69 83 LYS A O 1
ATOM 677 N N . GLU A 1 84 ? 8.166 -8.014 16.073 1.00 79.62 84 GLU A N 1
ATOM 678 C CA . GLU A 1 84 ? 8.446 -9.160 15.206 1.00 79.62 84 GLU A CA 1
ATOM 679 C C . GLU A 1 84 ? 8.982 -8.713 13.837 1.00 79.62 84 GLU A C 1
ATOM 681 O O . GLU A 1 84 ? 8.557 -7.703 13.279 1.00 79.62 84 GLU A O 1
ATOM 686 N N . ALA A 1 85 ? 9.909 -9.494 13.274 1.00 70.62 85 ALA A N 1
ATOM 687 C CA . ALA A 1 85 ? 10.511 -9.209 11.969 1.00 70.62 85 ALA A CA 1
ATOM 688 C C . ALA A 1 85 ? 9.555 -9.463 10.787 1.00 70.62 85 ALA A C 1
ATOM 690 O O . ALA A 1 85 ? 9.789 -8.966 9.689 1.00 70.62 85 ALA A O 1
ATOM 691 N N . THR A 1 86 ? 8.493 -10.252 10.993 1.00 79.12 86 THR A N 1
ATOM 692 C CA . THR A 1 86 ? 7.522 -10.609 9.948 1.00 79.12 86 THR A CA 1
ATOM 693 C C . THR A 1 86 ? 6.187 -9.930 10.217 1.00 79.12 86 THR A C 1
ATOM 695 O O . THR A 1 86 ? 5.589 -10.129 11.271 1.00 79.12 86 THR A O 1
ATOM 698 N N . LEU A 1 87 ? 5.698 -9.158 9.248 1.00 79.25 87 LEU A N 1
ATOM 699 C CA . LEU A 1 87 ? 4.412 -8.480 9.348 1.00 79.25 87 LEU A CA 1
ATOM 700 C C . LEU A 1 87 ? 3.269 -9.466 9.051 1.00 79.25 87 LEU A C 1
ATOM 702 O O . LEU A 1 87 ? 3.071 -9.883 7.913 1.00 79.25 87 LEU A O 1
ATOM 706 N N . LYS A 1 88 ? 2.512 -9.854 10.076 1.00 83.62 88 LYS A N 1
ATOM 707 C CA . LYS A 1 88 ? 1.263 -10.618 9.954 1.00 83.62 88 LYS A CA 1
ATOM 708 C C . LYS A 1 88 ? 0.059 -9.683 9.954 1.00 83.62 88 LYS A C 1
ATOM 710 O O . LYS A 1 88 ? 0.072 -8.656 10.632 1.00 83.62 88 LYS A O 1
ATOM 715 N N . LYS A 1 89 ? -1.033 -10.112 9.307 1.00 80.75 89 LYS A N 1
ATOM 716 C CA . LYS A 1 89 ? -2.328 -9.419 9.391 1.00 80.75 89 LYS A CA 1
ATOM 717 C C . LYS A 1 89 ? -2.735 -9.172 10.854 1.00 80.75 89 LYS A C 1
ATOM 719 O O . LYS A 1 89 ? -3.270 -8.118 11.152 1.00 80.75 89 LYS A O 1
ATOM 724 N N . SER A 1 90 ? -2.424 -10.091 11.777 1.00 82.12 90 SER A N 1
ATOM 725 C CA . SER A 1 90 ? -2.757 -10.000 13.214 1.00 82.12 90 SER A CA 1
ATOM 726 C C . SER A 1 90 ? -2.194 -8.789 13.942 1.00 82.12 90 SER A C 1
ATOM 728 O O . SER A 1 90 ? -2.677 -8.485 15.024 1.00 82.12 90 SER A O 1
ATOM 730 N N . HIS A 1 91 ? -1.200 -8.108 13.377 1.00 83.56 91 HIS A N 1
ATOM 731 C CA . HIS A 1 91 ? -0.642 -6.906 13.984 1.00 83.56 91 HIS A CA 1
ATOM 732 C C . HIS A 1 91 ? -1.439 -5.641 13.673 1.00 83.56 91 HIS A C 1
ATOM 734 O O . HIS A 1 91 ? -1.168 -4.619 14.293 1.00 83.56 91 HIS A O 1
ATOM 740 N N . PHE A 1 92 ? -2.375 -5.681 12.727 1.00 84.88 92 PHE A N 1
ATOM 741 C CA . PHE A 1 92 ? -3.242 -4.549 12.417 1.00 84.88 92 PHE A CA 1
ATOM 742 C C . PHE A 1 92 ? -4.464 -4.527 13.345 1.00 84.88 92 PHE A C 1
ATOM 744 O O . PHE A 1 92 ? -4.867 -5.603 13.813 1.00 84.88 92 PHE A O 1
ATOM 751 N N . PRO A 1 93 ? -5.057 -3.341 13.591 1.00 86.00 93 PRO A N 1
ATOM 752 C CA . PRO A 1 93 ? -6.293 -3.208 14.359 1.00 86.00 93 PRO A CA 1
ATOM 753 C C . PRO A 1 93 ? -7.379 -4.185 13.894 1.00 86.00 93 PRO A C 1
ATOM 755 O O . PRO A 1 93 ? -7.430 -4.574 12.724 1.00 86.00 93 PRO A O 1
ATOM 758 N N . ALA A 1 94 ? -8.211 -4.643 14.834 1.00 82.44 94 ALA A N 1
ATOM 759 C CA . ALA A 1 94 ? -9.276 -5.599 14.531 1.00 82.44 94 ALA A CA 1
ATOM 760 C C . ALA A 1 94 ? -10.401 -4.942 13.716 1.00 82.44 94 ALA A C 1
ATOM 762 O O . ALA A 1 94 ? -10.901 -5.550 12.771 1.00 82.44 94 ALA A O 1
ATOM 763 N N . LYS A 1 95 ? -10.745 -3.691 14.050 1.00 83.69 95 LYS A N 1
ATOM 764 C CA . LYS A 1 95 ? -11.659 -2.850 13.270 1.00 83.69 95 LYS A CA 1
ATOM 765 C C . LYS A 1 95 ? -10.975 -2.372 11.983 1.00 83.69 95 LYS A C 1
ATOM 767 O O . LYS A 1 95 ? -9.805 -1.990 12.017 1.00 83.69 95 LYS A O 1
ATOM 772 N N . TYR A 1 96 ? -11.711 -2.383 10.870 1.00 83.56 96 TYR A N 1
ATOM 773 C CA . TYR A 1 96 ? -11.274 -1.877 9.556 1.00 83.56 96 TYR A CA 1
ATOM 774 C C . TYR A 1 96 ? -9.895 -2.386 9.104 1.00 83.56 96 TYR A C 1
ATOM 776 O O . TYR A 1 96 ? -9.040 -1.661 8.587 1.00 83.56 96 TYR A O 1
ATOM 784 N N . ARG A 1 97 ? -9.641 -3.667 9.367 1.00 86.62 97 ARG A N 1
ATOM 785 C CA . ARG A 1 97 ? -8.324 -4.276 9.208 1.00 86.62 97 ARG A CA 1
ATOM 786 C C . ARG A 1 97 ? -7.825 -4.270 7.768 1.00 86.62 97 ARG A C 1
ATOM 788 O O . ARG A 1 97 ? -6.636 -4.051 7.543 1.00 86.62 97 ARG A O 1
ATOM 795 N N . ASP A 1 98 ? -8.700 -4.550 6.810 1.00 86.50 98 ASP A N 1
ATOM 796 C CA . ASP A 1 98 ? -8.310 -4.619 5.403 1.00 86.50 98 ASP A CA 1
ATOM 797 C C . ASP A 1 98 ? -8.005 -3.217 4.851 1.00 86.50 98 ASP A C 1
ATOM 799 O O . ASP A 1 98 ? -7.014 -3.043 4.143 1.00 86.50 98 ASP A O 1
ATOM 803 N N . GLN A 1 99 ? -8.735 -2.192 5.295 1.00 88.44 99 GLN A N 1
ATOM 804 C CA . GLN A 1 99 ? -8.488 -0.786 4.968 1.00 88.44 99 GLN A CA 1
ATOM 805 C C . GLN A 1 99 ? -7.136 -0.314 5.532 1.00 88.44 99 GLN A C 1
ATOM 807 O O . GLN A 1 99 ? -6.334 0.293 4.813 1.00 88.44 99 GLN A O 1
ATOM 812 N N . TRP A 1 100 ? -6.809 -0.686 6.779 1.00 87.62 100 TRP A N 1
ATOM 813 C CA . TRP A 1 100 ? -5.480 -0.460 7.367 1.00 87.62 100 TRP A CA 1
ATOM 814 C C . TRP A 1 100 ? -4.355 -1.098 6.553 1.00 87.62 100 TRP A C 1
ATOM 816 O O . TRP A 1 100 ? -3.314 -0.472 6.340 1.00 87.62 100 TRP A O 1
ATOM 826 N N . VAL A 1 101 ? -4.547 -2.333 6.088 1.00 87.44 101 VAL A N 1
ATOM 827 C CA . VAL A 1 101 ? -3.556 -3.038 5.266 1.00 87.44 101 VAL A CA 1
ATOM 828 C C . VAL A 1 101 ? -3.379 -2.345 3.913 1.00 87.44 101 VAL A C 1
ATOM 830 O O . VAL A 1 101 ? -2.242 -2.131 3.491 1.00 87.44 101 VAL A O 1
ATOM 833 N N . THR A 1 102 ? -4.468 -1.944 3.258 1.00 87.50 102 THR A N 1
ATOM 834 C CA . THR A 1 102 ? -4.439 -1.224 1.977 1.00 87.50 102 THR A CA 1
ATOM 835 C C . THR A 1 102 ? -3.667 0.089 2.089 1.00 87.50 102 THR A C 1
ATOM 837 O O . THR A 1 102 ? -2.758 0.339 1.292 1.00 87.50 102 THR A O 1
ATOM 840 N N . LEU A 1 103 ? -3.946 0.900 3.114 1.00 88.06 103 LEU A N 1
ATOM 841 C CA . LEU A 1 103 ? -3.207 2.143 3.362 1.00 88.06 103 LEU A CA 1
ATOM 842 C C . LEU A 1 103 ? -1.744 1.886 3.703 1.00 88.06 103 LEU A C 1
ATOM 844 O O . LEU A 1 103 ? -0.856 2.573 3.194 1.00 88.06 103 LEU A O 1
ATOM 848 N N . PHE A 1 104 ? -1.474 0.874 4.529 1.00 86.94 104 PHE A N 1
ATOM 849 C CA . PHE A 1 104 ? -0.109 0.498 4.866 1.00 86.94 104 PHE A CA 1
ATOM 850 C C . PHE A 1 104 ? 0.696 0.151 3.613 1.00 86.94 104 PHE A C 1
ATOM 852 O O . PHE A 1 104 ? 1.811 0.648 3.462 1.00 86.94 104 PHE A O 1
ATOM 859 N N . ILE A 1 105 ? 0.133 -0.648 2.704 1.00 85.06 105 ILE A N 1
ATOM 860 C CA . ILE A 1 105 ? 0.767 -0.983 1.427 1.00 85.06 105 ILE A CA 1
ATOM 861 C C . ILE A 1 105 ? 0.987 0.301 0.622 1.00 85.06 105 ILE A C 1
ATOM 863 O O . ILE A 1 105 ? 2.133 0.639 0.342 1.00 85.06 105 ILE A O 1
ATOM 867 N N . LYS A 1 106 ? -0.066 1.084 0.360 1.00 85.31 106 LYS A N 1
ATOM 868 C CA . LYS A 1 106 ? -0.002 2.328 -0.430 1.00 85.31 106 LYS A CA 1
ATOM 869 C C . LYS A 1 106 ? 1.155 3.248 -0.015 1.00 85.31 106 LYS A C 1
ATOM 871 O O . LYS A 1 106 ? 1.903 3.711 -0.874 1.00 85.31 106 LYS A O 1
ATOM 876 N N . TYR A 1 107 ? 1.336 3.475 1.286 1.00 82.88 107 TYR A N 1
ATOM 877 C CA . TYR A 1 107 ? 2.360 4.395 1.788 1.00 82.88 107 TYR A CA 1
ATOM 878 C C . TYR A 1 107 ? 3.740 3.768 2.005 1.00 82.88 107 TYR A C 1
ATOM 880 O O . TYR A 1 107 ? 4.744 4.459 1.845 1.00 82.88 107 TYR A O 1
ATOM 888 N N . ASN A 1 108 ? 3.829 2.480 2.349 1.00 80.06 108 ASN A N 1
ATOM 889 C CA . ASN A 1 108 ? 5.117 1.841 2.651 1.00 80.06 108 ASN A CA 1
ATOM 890 C C . ASN A 1 108 ? 5.740 1.122 1.447 1.00 80.06 108 ASN A C 1
ATOM 892 O O . ASN A 1 108 ? 6.938 0.848 1.470 1.00 80.06 108 ASN A O 1
ATOM 896 N N . THR A 1 109 ? 4.974 0.816 0.395 1.00 70.56 109 THR A N 1
ATOM 897 C CA . THR A 1 109 ? 5.485 0.130 -0.808 1.00 70.56 109 THR A CA 1
ATOM 898 C C . THR A 1 109 ? 5.666 1.053 -2.010 1.00 70.56 109 THR A C 1
ATOM 900 O O . THR A 1 109 ? 6.151 0.601 -3.043 1.00 70.56 109 THR A O 1
ATOM 903 N N . GLY A 1 110 ? 5.293 2.333 -1.896 1.00 59.91 110 GLY A N 1
ATOM 904 C CA . GLY A 1 110 ? 5.275 3.282 -3.015 1.00 59.91 110 GLY A CA 1
ATOM 905 C C . GLY A 1 110 ? 6.647 3.688 -3.561 1.00 59.91 110 GLY A C 1
ATOM 906 O O . GLY A 1 110 ? 6.723 4.201 -4.673 1.00 59.91 110 GLY A O 1
ATOM 907 N N . ILE A 1 111 ? 7.737 3.437 -2.832 1.00 59.81 111 ILE A N 1
ATOM 908 C CA . ILE A 1 111 ? 9.086 3.710 -3.331 1.00 59.81 111 ILE A CA 1
ATOM 909 C C . ILE A 1 111 ? 9.765 2.366 -3.572 1.00 59.81 111 ILE A C 1
ATOM 911 O O . ILE A 1 111 ? 10.085 1.677 -2.595 1.00 59.81 111 ILE A O 1
ATOM 915 N N . PRO A 1 112 ? 10.029 1.964 -4.831 1.00 56.56 112 PRO A N 1
ATOM 916 C CA . PRO A 1 112 ? 11.016 0.930 -5.045 1.00 56.56 112 PRO A CA 1
ATOM 917 C C . PRO A 1 112 ? 12.313 1.500 -4.477 1.00 56.56 112 PRO A C 1
ATOM 919 O O . PRO A 1 112 ? 12.885 2.447 -5.014 1.00 56.56 112 PRO A O 1
ATOM 922 N N . SER A 1 113 ? 12.739 0.973 -3.327 1.00 67.69 113 SER A N 1
ATOM 923 C CA . SER A 1 113 ? 14.072 1.242 -2.795 1.00 67.69 113 SER A CA 1
ATOM 924 C C . SER A 1 113 ? 15.062 1.138 -3.957 1.00 67.69 113 SER A C 1
ATOM 926 O O . SER A 1 113 ? 14.888 0.265 -4.813 1.00 67.69 113 SER A O 1
ATOM 928 N N . SER A 1 114 ? 16.078 2.001 -4.010 1.00 78.19 114 SER A N 1
ATOM 929 C CA . SER A 1 114 ? 17.114 1.945 -5.053 1.00 78.19 114 SER A CA 1
ATOM 930 C C . SER A 1 114 ? 17.601 0.511 -5.287 1.00 78.19 114 SER A C 1
ATOM 932 O O . SER A 1 114 ? 17.732 0.086 -6.426 1.00 78.19 114 SER A O 1
ATOM 934 N N . ALA A 1 115 ? 17.687 -0.295 -4.226 1.00 78.00 115 ALA A N 1
ATOM 935 C CA . ALA A 1 115 ? 18.011 -1.715 -4.283 1.00 78.00 115 ALA A CA 1
ATOM 936 C C . ALA A 1 115 ? 17.063 -2.571 -5.157 1.00 78.00 115 ALA A C 1
ATOM 938 O O . ALA A 1 115 ? 17.507 -3.509 -5.818 1.00 78.00 115 ALA A O 1
ATOM 939 N N . ALA A 1 116 ? 15.753 -2.310 -5.162 1.00 79.56 116 ALA A N 1
ATOM 940 C CA . ALA A 1 116 ? 14.799 -3.020 -6.018 1.00 79.56 116 ALA A CA 1
ATOM 941 C C . ALA A 1 116 ? 14.984 -2.639 -7.494 1.00 79.56 116 ALA A C 1
ATOM 943 O O . ALA A 1 116 ? 14.994 -3.513 -8.363 1.00 79.56 116 ALA A O 1
ATOM 944 N N . VAL A 1 117 ? 15.203 -1.350 -7.758 1.00 83.44 117 VAL A N 1
ATOM 945 C CA . VAL A 1 117 ? 15.492 -0.819 -9.095 1.00 83.44 117 VAL A CA 1
ATOM 946 C C . VAL A 1 117 ? 16.839 -1.345 -9.613 1.00 83.44 117 VAL A C 1
ATOM 948 O O . VAL A 1 117 ? 16.934 -1.817 -10.740 1.00 83.44 117 VAL A O 1
ATOM 951 N N . GLU A 1 118 ? 17.871 -1.384 -8.773 1.00 86.19 118 GLU A N 1
ATOM 952 C CA . GLU A 1 118 ? 19.186 -1.953 -9.090 1.00 86.19 118 GLU A CA 1
ATOM 953 C C . GLU A 1 118 ? 19.109 -3.449 -9.414 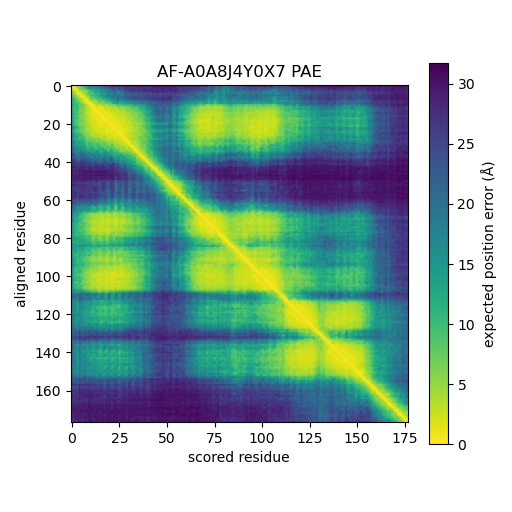1.00 86.19 118 GLU A C 1
ATOM 955 O O . GLU A 1 118 ? 19.757 -3.919 -10.353 1.00 86.19 118 GLU A O 1
ATOM 960 N N . ARG A 1 119 ? 18.293 -4.220 -8.681 1.00 86.12 119 ARG A N 1
ATOM 961 C CA . ARG A 1 119 ? 18.035 -5.638 -8.993 1.00 86.12 119 ARG A CA 1
ATOM 962 C C . ARG A 1 119 ? 17.347 -5.801 -10.347 1.00 86.12 119 ARG A C 1
ATOM 964 O O . ARG A 1 119 ? 17.690 -6.728 -11.089 1.00 86.12 119 ARG A O 1
ATOM 971 N N . LEU A 1 120 ? 16.410 -4.912 -10.681 1.00 86.94 120 LEU A N 1
ATOM 972 C CA . LEU A 1 120 ? 15.759 -4.886 -11.990 1.00 86.94 120 LEU A CA 1
ATOM 973 C C . LEU A 1 120 ? 16.785 -4.598 -13.092 1.00 86.94 120 LEU A C 1
ATOM 975 O O . LEU A 1 120 ? 16.904 -5.393 -14.023 1.00 86.94 120 LEU A O 1
ATOM 979 N N . PHE A 1 121 ? 17.597 -3.549 -12.940 1.00 87.88 121 PHE A N 1
ATOM 980 C CA . PHE A 1 121 ? 18.643 -3.198 -13.904 1.00 87.88 121 PHE A CA 1
ATOM 981 C C . PHE A 1 121 ? 19.724 -4.272 -14.037 1.00 87.88 121 PHE A C 1
ATOM 983 O O . PHE A 1 121 ? 20.152 -4.576 -15.145 1.00 87.88 121 PHE A O 1
ATOM 990 N N . SER A 1 122 ? 20.111 -4.931 -12.946 1.00 88.25 122 SER A N 1
ATOM 991 C CA . SER A 1 122 ? 21.036 -6.073 -12.988 1.00 88.25 122 SER A CA 1
ATOM 992 C C . SER A 1 122 ? 20.452 -7.237 -13.795 1.00 88.25 122 SER A C 1
ATOM 994 O O . SER A 1 122 ? 21.147 -7.898 -14.570 1.00 88.25 122 SER A O 1
ATOM 996 N N . THR A 1 123 ? 19.150 -7.487 -13.638 1.00 87.25 123 THR A N 1
ATOM 997 C CA . THR A 1 123 ? 18.438 -8.539 -14.374 1.00 87.25 123 THR A CA 1
ATOM 998 C C . THR A 1 123 ? 18.321 -8.195 -15.856 1.00 87.25 123 THR A C 1
ATOM 1000 O O . THR A 1 123 ? 18.581 -9.061 -16.695 1.00 87.25 123 THR A O 1
ATOM 1003 N N . ALA A 1 124 ? 17.975 -6.943 -16.159 1.00 87.69 124 ALA A N 1
ATOM 1004 C CA . ALA A 1 124 ? 17.936 -6.364 -17.496 1.00 87.69 124 ALA A CA 1
ATOM 1005 C C . ALA A 1 124 ? 19.299 -6.445 -18.193 1.00 87.69 124 ALA A C 1
ATOM 1007 O O . ALA A 1 124 ? 19.386 -6.927 -19.321 1.00 87.69 124 ALA A O 1
ATOM 1008 N N . TRP A 1 125 ? 20.378 -6.101 -17.492 1.00 87.69 125 TRP A N 1
ATOM 1009 C CA . TRP A 1 125 ? 21.739 -6.199 -18.010 1.00 87.69 125 TRP A CA 1
ATOM 1010 C C . TRP A 1 125 ? 22.114 -7.630 -18.412 1.00 87.69 125 TRP A C 1
ATOM 1012 O O . TRP A 1 125 ? 22.679 -7.862 -19.479 1.00 87.69 125 TRP A O 1
ATOM 1022 N N . ASP A 1 126 ? 21.742 -8.631 -17.607 1.00 84.94 126 ASP A N 1
ATOM 1023 C CA . ASP A 1 126 ? 21.980 -10.032 -17.973 1.00 84.94 126 ASP A CA 1
ATOM 1024 C C . ASP A 1 126 ? 21.128 -10.492 -19.174 1.00 84.94 126 ASP A C 1
ATOM 1026 O O . ASP A 1 126 ? 21.497 -11.438 -19.878 1.00 84.94 126 ASP A O 1
ATOM 1030 N N . VAL A 1 127 ? 19.991 -9.839 -19.436 1.00 83.56 127 VAL A N 1
ATOM 1031 C CA . VAL A 1 127 ? 19.195 -10.072 -20.651 1.00 83.56 127 VAL A CA 1
ATOM 1032 C C . VAL A 1 127 ? 19.865 -9.443 -21.879 1.00 83.56 127 VAL A C 1
ATOM 1034 O O . VAL A 1 127 ? 19.959 -10.129 -22.896 1.00 83.56 127 VAL A O 1
ATOM 1037 N N . LEU A 1 128 ? 20.418 -8.230 -21.762 1.00 80.88 128 LEU A N 1
ATOM 1038 C CA . LEU A 1 128 ? 21.093 -7.475 -22.837 1.00 80.88 128 LEU A CA 1
ATOM 1039 C C . LEU A 1 128 ? 22.487 -8.001 -23.228 1.00 80.88 128 LEU A C 1
ATOM 1041 O 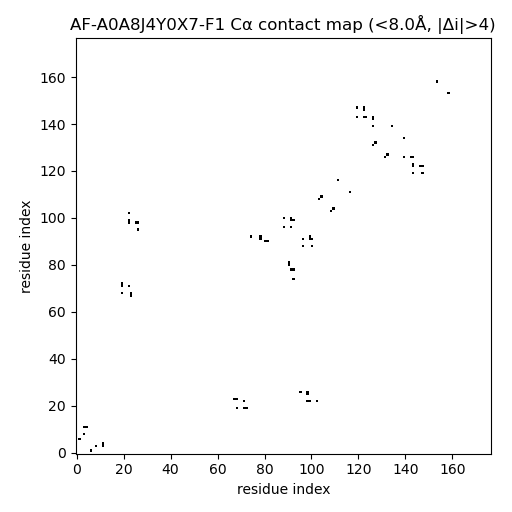O . LEU A 1 128 ? 23.211 -7.368 -23.994 1.00 80.88 128 LEU A O 1
ATOM 1045 N N . ARG A 1 129 ? 22.899 -9.171 -22.726 1.00 79.38 129 ARG A N 1
ATOM 1046 C CA . ARG A 1 129 ? 24.208 -9.759 -23.042 1.00 79.38 129 ARG A CA 1
ATOM 1047 C C . ARG A 1 129 ? 24.391 -9.881 -24.574 1.00 79.38 129 ARG A C 1
ATOM 1049 O O . ARG A 1 129 ? 23.469 -10.355 -25.234 1.00 79.38 129 ARG A O 1
ATOM 1056 N N . PRO A 1 130 ? 25.589 -9.617 -25.142 1.00 62.50 130 PRO A N 1
ATOM 1057 C CA . PRO A 1 130 ? 25.822 -9.518 -26.595 1.00 62.50 130 PRO A CA 1
ATOM 1058 C C . PRO A 1 130 ? 25.283 -10.669 -27.460 1.00 62.50 130 PRO A C 1
ATOM 1060 O O . PRO A 1 130 ? 24.900 -10.472 -28.604 1.00 62.50 130 PRO A O 1
ATOM 1063 N N . LYS A 1 131 ? 25.197 -11.889 -26.911 1.00 62.94 131 LYS A N 1
ATOM 1064 C CA . LYS A 1 131 ? 24.645 -13.071 -27.602 1.00 62.94 131 LYS A CA 1
ATOM 1065 C C . LYS A 1 131 ? 23.104 -13.118 -27.658 1.00 62.94 131 LYS A C 1
ATOM 1067 O O . LYS A 1 131 ? 22.557 -14.126 -28.094 1.00 62.94 131 LYS A O 1
ATOM 1072 N N . ARG A 1 132 ? 22.410 -12.099 -27.144 1.00 66.25 132 ARG A N 1
ATOM 1073 C CA . ARG A 1 132 ? 20.941 -11.952 -27.102 1.00 66.25 132 ARG A CA 1
ATOM 1074 C C . ARG A 1 132 ? 20.473 -10.599 -27.659 1.00 66.25 132 ARG A C 1
ATOM 1076 O O . ARG A 1 132 ? 19.317 -10.246 -27.476 1.00 66.25 132 ARG A O 1
ATOM 1083 N N . ALA A 1 133 ? 21.355 -9.868 -28.340 1.00 63.22 133 ALA A N 1
ATOM 1084 C CA . ALA A 1 133 ? 21.146 -8.489 -28.790 1.00 63.22 133 ALA A CA 1
ATOM 1085 C C . ALA A 1 133 ? 20.096 -8.304 -29.911 1.00 63.22 133 ALA A C 1
ATOM 1087 O O . ALA A 1 133 ? 19.911 -7.189 -30.379 1.00 63.22 133 ALA A O 1
ATOM 1088 N N . CYS A 1 134 ? 19.397 -9.363 -30.331 1.00 73.81 134 CYS A N 1
ATOM 1089 C CA . CYS A 1 134 ? 18.347 -9.314 -31.358 1.00 73.81 134 CYS A CA 1
ATOM 1090 C C . CYS A 1 134 ? 16.935 -9.443 -30.756 1.00 73.81 134 CYS A C 1
ATOM 1092 O O . CYS A 1 134 ? 16.075 -10.107 -31.327 1.00 73.81 134 CYS A O 1
ATOM 1094 N N . LEU A 1 135 ? 16.702 -8.875 -29.571 1.00 79.12 135 LEU A N 1
ATOM 1095 C CA . LEU A 1 135 ? 15.366 -8.787 -28.979 1.00 79.12 135 LEU A CA 1
ATOM 1096 C C . LEU A 1 135 ? 14.740 -7.438 -29.347 1.00 79.12 135 LEU A C 1
ATOM 1098 O O . LEU A 1 135 ? 15.377 -6.405 -29.167 1.00 79.12 135 LEU A O 1
ATOM 1102 N N . SER A 1 136 ? 13.496 -7.466 -29.832 1.00 84.56 136 SER A N 1
ATOM 1103 C CA . SER A 1 136 ? 12.637 -6.273 -29.874 1.00 84.56 136 SER A CA 1
ATOM 1104 C C . SER A 1 136 ? 12.450 -5.713 -28.457 1.00 84.56 136 SER A C 1
ATOM 1106 O O . SER A 1 136 ? 12.492 -6.482 -27.491 1.00 84.56 136 SER A O 1
ATOM 1108 N N . GLU A 1 137 ? 12.229 -4.405 -28.341 1.00 85.69 137 GLU A N 1
ATOM 1109 C CA . GLU A 1 137 ? 11.998 -3.691 -27.080 1.00 85.69 137 GLU A CA 1
ATOM 1110 C C . GLU A 1 137 ? 10.874 -4.338 -26.257 1.00 85.69 137 GLU A C 1
ATOM 1112 O O . GLU A 1 137 ? 11.100 -4.721 -25.109 1.00 85.69 137 GLU A O 1
ATOM 1117 N N . ASP A 1 138 ? 9.736 -4.641 -26.889 1.00 87.75 138 ASP A N 1
ATOM 1118 C CA . ASP A 1 138 ? 8.610 -5.319 -26.233 1.00 87.75 138 ASP A CA 1
ATOM 1119 C C . ASP A 1 138 ? 9.034 -6.670 -25.633 1.00 87.75 138 ASP A C 1
ATOM 1121 O O . ASP A 1 138 ? 8.771 -7.002 -24.476 1.00 87.75 138 ASP A O 1
ATOM 1125 N N . ASN A 1 139 ? 9.762 -7.469 -26.418 1.00 85.69 139 ASN A N 1
ATOM 1126 C CA . ASN A 1 139 ? 10.224 -8.792 -25.999 1.00 85.69 139 ASN A CA 1
ATOM 1127 C C . ASN A 1 139 ? 11.277 -8.710 -24.890 1.00 85.69 139 ASN A C 1
ATOM 1129 O O . ASN A 1 139 ? 11.376 -9.621 -24.062 1.00 85.69 139 ASN A O 1
ATOM 1133 N N . PHE A 1 140 ? 12.070 -7.640 -24.871 1.00 87.88 140 PHE A N 1
ATOM 1134 C CA . PHE A 1 140 ? 13.009 -7.361 -23.800 1.00 87.88 140 PHE A CA 1
ATOM 1135 C C . PHE A 1 140 ? 12.269 -7.069 -22.490 1.00 87.88 140 PHE A C 1
ATOM 1137 O O . PHE A 1 140 ? 12.560 -7.724 -21.484 1.00 87.88 140 PHE A O 1
ATOM 1144 N N . GLU A 1 141 ? 11.277 -6.178 -22.506 1.00 89.31 141 GLU A N 1
ATOM 1145 C CA . GLU A 1 141 ? 10.476 -5.839 -21.326 1.00 89.31 141 GLU A CA 1
ATOM 1146 C C . GLU A 1 141 ? 9.750 -7.059 -20.757 1.00 89.31 141 GLU A C 1
ATOM 1148 O O . GLU A 1 141 ? 9.884 -7.363 -19.564 1.00 89.31 141 GLU A O 1
ATOM 1153 N N . TYR A 1 142 ? 9.072 -7.835 -21.612 1.00 89.31 142 TYR A N 1
ATOM 1154 C CA . TYR A 1 142 ? 8.408 -9.069 -21.193 1.00 89.31 142 TYR A CA 1
ATOM 1155 C C . TYR A 1 142 ? 9.392 -10.046 -20.550 1.00 89.31 142 TYR A C 1
ATOM 1157 O O . TYR A 1 142 ? 9.101 -10.633 -19.505 1.00 89.31 142 TYR A O 1
ATOM 1165 N N . LEU A 1 143 ? 10.579 -10.220 -21.135 1.00 87.75 143 LEU A N 1
ATOM 1166 C CA . LEU A 1 143 ? 11.577 -11.152 -20.623 1.00 87.75 143 LEU A CA 1
ATOM 1167 C C . LEU A 1 143 ? 12.161 -10.696 -19.279 1.00 87.75 143 LEU A C 1
ATOM 1169 O O . LEU A 1 143 ? 12.372 -11.532 -18.394 1.00 87.75 143 LEU A O 1
ATOM 1173 N N . VAL A 1 144 ? 12.403 -9.395 -19.101 1.00 89.19 144 VAL A N 1
ATOM 1174 C CA . VAL A 1 144 ? 12.832 -8.818 -17.820 1.00 89.19 144 VAL A CA 1
ATOM 1175 C C . VAL A 1 144 ? 11.746 -9.007 -16.763 1.00 89.19 144 VAL A C 1
ATOM 1177 O O . VAL A 1 144 ? 12.044 -9.504 -15.671 1.00 89.19 144 VAL A O 1
ATOM 1180 N N . PHE A 1 145 ? 10.489 -8.721 -17.105 1.00 88.88 145 PHE A N 1
ATOM 1181 C CA . PHE A 1 145 ? 9.337 -8.912 -16.228 1.00 88.88 145 PHE A CA 1
ATOM 1182 C C . PHE A 1 145 ? 9.179 -10.377 -15.792 1.00 88.88 145 PHE A C 1
ATOM 1184 O O . PHE A 1 145 ? 9.104 -10.673 -14.595 1.00 88.88 145 PHE A O 1
ATOM 1191 N N . LEU A 1 146 ? 9.203 -11.314 -16.743 1.00 88.06 146 LEU A N 1
ATOM 1192 C CA . LEU A 1 146 ? 9.118 -12.757 -16.495 1.00 88.06 146 LEU A CA 1
ATOM 1193 C C . LEU A 1 146 ? 10.265 -13.254 -15.611 1.00 88.06 146 LEU A C 1
ATOM 1195 O O . LEU A 1 146 ? 10.055 -14.061 -14.703 1.00 88.06 146 LEU A O 1
ATOM 1199 N N . LYS A 1 147 ? 11.488 -12.780 -15.861 1.00 86.19 147 LYS A N 1
ATOM 1200 C CA . LYS A 1 147 ? 12.682 -13.215 -15.131 1.00 86.19 147 LYS A CA 1
ATOM 1201 C C . LYS A 1 147 ? 12.716 -12.668 -13.704 1.00 86.19 147 LYS A C 1
ATOM 1203 O O . LYS A 1 147 ? 13.048 -13.427 -12.793 1.00 86.19 147 LYS A O 1
ATOM 1208 N N . GLY A 1 148 ? 12.329 -11.408 -13.497 1.00 86.56 148 GLY A N 1
ATOM 1209 C CA . GLY A 1 148 ? 12.213 -10.805 -12.165 1.00 86.56 148 GLY A CA 1
ATOM 1210 C C . GLY A 1 148 ? 11.137 -11.480 -11.306 1.00 86.56 148 GLY A C 1
ATOM 1211 O O . GLY A 1 148 ? 11.364 -11.794 -10.136 1.00 86.56 148 GLY A O 1
ATOM 1212 N N . ASN A 1 149 ? 9.995 -11.815 -11.912 1.00 88.19 149 ASN A N 1
ATOM 1213 C CA . ASN A 1 149 ? 8.840 -12.394 -11.216 1.00 88.19 149 ASN A CA 1
ATOM 1214 C C . ASN A 1 149 ? 8.803 -13.932 -11.222 1.00 88.19 149 ASN A C 1
ATOM 1216 O O . ASN A 1 149 ? 7.843 -14.546 -10.752 1.00 88.19 149 ASN A O 1
ATOM 1220 N N . LEU A 1 150 ? 9.862 -14.591 -11.699 1.00 84.94 150 LEU A N 1
ATOM 1221 C CA . LEU A 1 150 ? 9.891 -16.046 -11.869 1.00 84.94 150 LEU A CA 1
ATOM 1222 C C . LEU A 1 150 ? 9.623 -16.820 -10.566 1.00 84.94 150 LEU A C 1
ATOM 1224 O O . LEU A 1 150 ? 9.064 -17.916 -10.587 1.00 84.94 150 LEU A O 1
ATOM 1228 N N . HIS A 1 151 ? 10.035 -16.273 -9.424 1.00 81.06 151 HIS A N 1
ATOM 1229 C CA . HIS A 1 151 ? 9.817 -16.882 -8.113 1.00 81.06 151 HIS A CA 1
ATOM 1230 C C . HIS A 1 151 ? 8.328 -16.925 -7.717 1.00 81.06 151 HIS A C 1
ATOM 1232 O O . HIS A 1 151 ? 7.898 -17.911 -7.121 1.00 81.06 151 HIS A O 1
ATOM 1238 N N . LEU A 1 152 ? 7.536 -15.926 -8.124 1.00 81.00 152 LEU A N 1
ATOM 1239 C CA . LEU A 1 152 ? 6.086 -15.876 -7.900 1.00 81.00 152 LEU A CA 1
ATOM 1240 C C . LEU A 1 152 ? 5.357 -16.909 -8.768 1.00 81.00 152 LEU A C 1
ATOM 1242 O O . LEU A 1 152 ? 4.451 -17.602 -8.306 1.00 81.00 152 LEU A O 1
ATOM 1246 N N . LEU A 1 153 ? 5.810 -17.082 -10.014 1.00 78.19 153 LEU A N 1
ATOM 1247 C CA . LEU A 1 153 ? 5.256 -18.084 -10.931 1.00 78.19 153 LEU A CA 1
ATOM 1248 C C . LEU A 1 153 ? 5.509 -19.517 -10.444 1.00 78.19 153 LEU A C 1
ATOM 1250 O O . LEU A 1 153 ? 4.639 -20.375 -10.572 1.00 78.19 153 LEU A O 1
ATOM 1254 N N . LYS A 1 154 ? 6.671 -19.775 -9.829 1.00 69.31 154 LYS A N 1
ATOM 1255 C CA . LYS A 1 154 ? 7.012 -21.083 -9.238 1.00 69.31 154 LYS A CA 1
ATOM 1256 C C . LYS A 1 154 ? 6.173 -21.446 -8.011 1.00 69.31 154 LYS A C 1
ATOM 1258 O O . LYS A 1 154 ? 6.037 -22.630 -7.721 1.00 69.31 154 LYS A O 1
ATOM 1263 N N . GLN A 1 155 ? 5.651 -20.459 -7.280 1.00 61.91 155 GLN A N 1
ATOM 1264 C CA . GLN A 1 155 ? 4.759 -20.705 -6.144 1.00 61.91 155 GLN A CA 1
ATOM 1265 C C . GLN A 1 155 ? 3.343 -21.066 -6.598 1.00 61.91 155 GLN A C 1
ATOM 1267 O O . GLN A 1 155 ? 2.730 -21.948 -6.003 1.00 61.91 155 GLN A O 1
ATOM 1272 N N . LYS A 1 156 ? 2.837 -20.426 -7.661 1.00 59.16 156 LYS A N 1
ATOM 1273 C CA . LYS A 1 156 ? 1.490 -20.700 -8.190 1.00 59.16 156 LYS A CA 1
ATOM 1274 C C . LYS A 1 156 ? 1.418 -21.931 -9.094 1.00 59.16 156 LYS A C 1
ATOM 1276 O O . LYS A 1 156 ? 0.394 -22.602 -9.122 1.00 59.16 156 LYS A O 1
ATOM 1281 N N . PHE A 1 157 ? 2.497 -22.262 -9.801 1.00 58.16 157 PHE A N 1
ATOM 1282 C CA . PHE A 1 157 ? 2.547 -23.408 -10.704 1.00 58.16 157 PHE A CA 1
ATOM 1283 C C . PHE A 1 157 ? 3.759 -24.278 -10.364 1.00 58.16 157 PHE A C 1
ATOM 1285 O O . PHE A 1 157 ? 4.890 -23.790 -10.341 1.00 58.16 157 PHE A O 1
ATOM 1292 N N . LYS A 1 158 ? 3.559 -25.590 -10.153 1.00 54.00 158 LYS A N 1
ATOM 1293 C CA . LYS A 1 158 ? 4.657 -26.577 -10.136 1.00 54.00 158 LYS A CA 1
ATOM 1294 C C . LYS 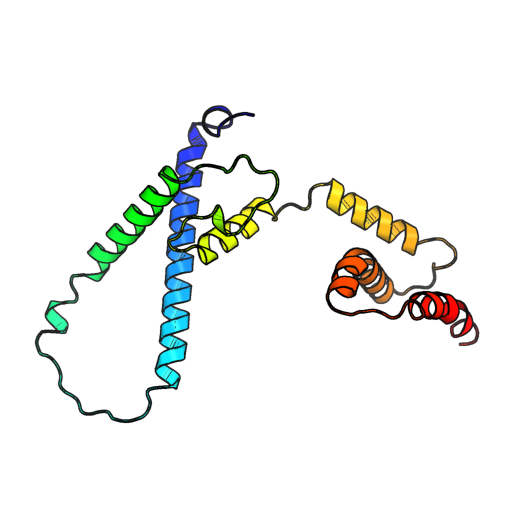A 1 158 ? 5.248 -26.661 -11.545 1.00 54.00 158 LYS A C 1
ATOM 1296 O O . LYS A 1 158 ? 4.944 -27.579 -12.301 1.00 54.00 158 LYS A O 1
ATOM 1301 N N . VAL A 1 159 ? 6.068 -25.682 -11.923 1.00 55.94 159 VAL A N 1
ATOM 1302 C CA . VAL A 1 159 ? 6.709 -25.658 -13.237 1.00 55.94 159 VAL A CA 1
ATOM 1303 C C . VAL A 1 159 ? 7.632 -26.879 -13.315 1.00 55.94 159 VAL A C 1
ATOM 1305 O O . VAL A 1 159 ? 8.560 -26.988 -12.502 1.00 55.94 159 VAL A O 1
ATOM 1308 N N . PRO A 1 160 ? 7.410 -27.823 -14.249 1.00 56.59 160 PRO A N 1
ATOM 1309 C CA . PRO A 1 160 ? 8.234 -29.016 -14.342 1.00 56.59 160 PRO A CA 1
ATOM 1310 C C . PRO A 1 160 ? 9.693 -28.613 -14.548 1.00 56.59 160 PRO A C 1
ATOM 1312 O O . PRO A 1 160 ? 9.996 -27.760 -15.386 1.00 56.59 160 PRO A O 1
ATOM 1315 N N . ARG A 1 161 ? 10.623 -29.267 -13.837 1.00 55.25 161 ARG A N 1
ATOM 1316 C CA . ARG A 1 161 ? 12.077 -29.000 -13.919 1.00 55.25 161 ARG A CA 1
ATOM 1317 C C . ARG A 1 161 ? 12.633 -29.030 -15.363 1.00 55.25 161 ARG A C 1
ATOM 1319 O O . ARG A 1 161 ? 13.711 -28.495 -15.611 1.00 55.25 161 ARG A O 1
ATOM 1326 N N . GLY A 1 162 ? 11.892 -29.602 -16.321 1.00 52.19 162 GLY A N 1
ATOM 1327 C CA . GLY A 1 162 ? 12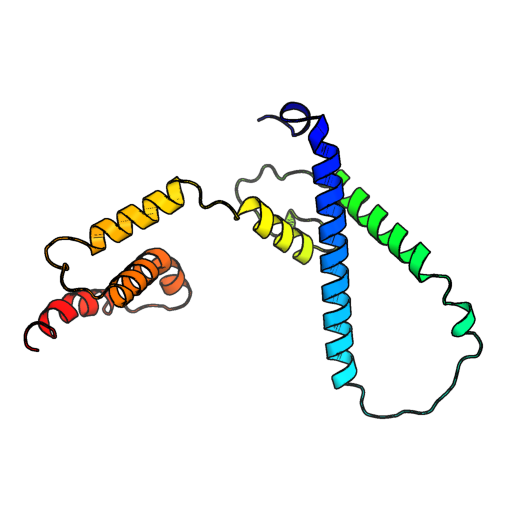.205 -29.642 -17.755 1.00 52.19 162 GLY A CA 1
ATOM 1328 C C . GLY A 1 162 ? 11.865 -28.384 -18.576 1.00 52.19 162 GLY A C 1
ATOM 1329 O O . GLY A 1 162 ? 12.499 -28.162 -19.607 1.00 52.19 162 GLY A O 1
ATOM 1330 N N . TRP A 1 163 ? 10.957 -27.505 -18.132 1.00 52.12 163 TRP A N 1
ATOM 1331 C CA . TRP A 1 163 ? 10.660 -26.244 -18.847 1.00 52.12 163 TRP A CA 1
ATOM 1332 C C . TRP A 1 163 ? 11.871 -25.297 -18.863 1.00 52.12 163 TRP A C 1
ATOM 1334 O O . TRP A 1 163 ? 12.147 -24.621 -19.853 1.00 52.12 163 TRP A O 1
ATOM 1344 N N . MET A 1 164 ? 12.688 -25.363 -17.807 1.00 48.69 164 MET A N 1
ATOM 1345 C CA . MET A 1 164 ? 13.957 -24.638 -17.678 1.00 48.69 164 MET A CA 1
ATOM 1346 C C . MET A 1 164 ? 15.049 -25.127 -18.656 1.00 48.69 164 MET A C 1
ATOM 1348 O O . MET A 1 164 ? 16.049 -24.436 -18.871 1.00 48.69 164 MET A O 1
ATOM 1352 N N . ARG A 1 165 ? 14.880 -26.317 -19.257 1.00 48.25 165 ARG A N 1
ATOM 1353 C CA . ARG A 1 165 ? 15.726 -26.808 -20.358 1.00 48.25 165 ARG A CA 1
ATOM 1354 C C . ARG A 1 165 ? 15.163 -26.411 -21.727 1.00 48.25 165 ARG A C 1
ATOM 1356 O O . ARG A 1 165 ? 15.951 -26.058 -22.593 1.00 48.25 165 ARG A O 1
ATOM 1363 N N . ARG A 1 166 ? 13.838 -26.329 -21.910 1.00 45.41 166 ARG A N 1
ATOM 1364 C CA . ARG A 1 166 ? 13.236 -25.858 -23.178 1.00 45.41 166 ARG A CA 1
ATOM 1365 C C . ARG A 1 166 ? 13.474 -24.378 -23.481 1.00 45.41 166 ARG A C 1
ATOM 1367 O O . ARG A 1 166 ? 13.696 -24.059 -24.640 1.00 45.41 166 ARG A O 1
ATOM 1374 N N . MET A 1 167 ? 13.574 -23.496 -22.484 1.00 42.62 167 MET A N 1
ATOM 1375 C CA . MET A 1 167 ? 14.045 -22.116 -22.730 1.00 42.62 167 MET A CA 1
ATOM 1376 C C . MET A 1 167 ? 15.536 -22.041 -23.106 1.00 42.62 167 MET A C 1
ATOM 1378 O O . MET A 1 167 ? 15.967 -21.084 -23.741 1.00 42.62 167 MET A O 1
ATOM 1382 N N . ARG A 1 168 ? 16.336 -23.065 -22.772 1.00 44.19 168 ARG A N 1
ATOM 1383 C CA . ARG A 1 168 ? 17.686 -23.228 -23.337 1.00 44.19 168 ARG A CA 1
ATOM 1384 C C . ARG A 1 168 ? 17.665 -23.822 -24.749 1.00 44.19 168 ARG A C 1
ATOM 1386 O O . ARG A 1 168 ? 18.617 -23.588 -25.480 1.00 44.19 168 ARG A O 1
ATOM 1393 N N . CYS A 1 169 ? 16.603 -24.526 -25.143 1.00 37.28 169 CYS A N 1
ATOM 1394 C CA . CYS A 1 169 ? 16.424 -25.093 -26.486 1.00 37.28 169 CYS A CA 1
ATOM 1395 C C . CYS A 1 169 ? 15.693 -24.164 -27.472 1.00 37.28 169 CYS A C 1
ATOM 1397 O O . CYS A 1 169 ? 15.860 -24.340 -28.672 1.00 37.28 169 CYS A O 1
ATOM 1399 N N . PHE A 1 170 ? 14.999 -23.113 -27.015 1.00 37.31 170 PHE A N 1
ATOM 1400 C CA . PHE A 1 170 ? 14.579 -22.001 -27.894 1.00 37.31 170 PHE A CA 1
ATOM 1401 C C . PHE A 1 170 ? 15.771 -21.321 -28.592 1.00 37.31 170 PHE A C 1
ATOM 1403 O O . PHE A 1 170 ? 15.616 -20.657 -29.608 1.00 37.31 170 PHE A O 1
ATOM 1410 N N . LYS A 1 171 ? 16.983 -21.577 -28.086 1.00 41.06 171 LYS A N 1
ATOM 1411 C CA . LYS A 1 171 ? 18.272 -21.208 -28.669 1.00 41.06 171 LYS A CA 1
ATOM 1412 C C . LYS A 1 171 ? 18.603 -21.909 -29.997 1.00 41.06 171 LYS A C 1
ATOM 1414 O O . LYS A 1 171 ? 19.606 -21.558 -30.599 1.00 41.06 171 LYS A O 1
ATOM 1419 N N . LEU A 1 172 ? 17.807 -22.890 -30.429 1.00 41.47 172 LEU A N 1
ATOM 1420 C CA . LEU A 1 172 ? 18.008 -23.613 -31.692 1.00 41.47 172 LEU A CA 1
ATOM 1421 C C . LEU A 1 172 ? 16.864 -23.441 -32.698 1.00 41.47 172 LEU A C 1
ATOM 1423 O O . LEU A 1 172 ? 17.084 -23.707 -33.871 1.00 41.47 172 LEU A O 1
ATOM 1427 N N . LEU A 1 173 ? 15.675 -22.980 -32.287 1.00 39.72 173 LEU A N 1
ATOM 1428 C CA . LEU A 1 173 ? 14.540 -22.866 -33.215 1.00 39.72 173 LEU A CA 1
ATOM 1429 C C . LEU A 1 173 ? 14.444 -21.510 -33.935 1.00 39.72 173 LEU A C 1
ATOM 1431 O O . LEU A 1 173 ? 13.828 -21.439 -34.987 1.00 39.72 173 LEU A O 1
ATOM 1435 N N . TYR A 1 174 ? 15.075 -20.456 -33.408 1.00 39.88 174 TYR A N 1
ATOM 1436 C CA . TYR A 1 174 ? 15.091 -19.112 -34.014 1.00 39.88 174 TYR A CA 1
ATOM 1437 C C . TYR A 1 174 ? 16.393 -18.789 -34.770 1.00 39.88 174 TYR A C 1
ATOM 1439 O O . TYR A 1 174 ? 16.690 -17.636 -35.043 1.00 39.88 174 TYR A O 1
ATOM 1447 N N . LEU A 1 175 ? 17.200 -19.807 -35.080 1.00 41.22 175 LEU A N 1
ATOM 1448 C CA . LEU A 1 175 ? 18.419 -19.685 -35.895 1.00 41.22 175 LEU A CA 1
ATOM 1449 C C . LEU A 1 175 ? 18.209 -20.190 -37.338 1.00 41.22 175 LEU A C 1
ATOM 1451 O O . LEU A 1 175 ? 19.176 -20.396 -38.064 1.00 41.22 175 LEU A O 1
ATOM 1455 N N . CYS A 1 176 ? 16.951 -20.406 -37.743 1.00 38.12 176 CYS A N 1
ATOM 1456 C CA . CYS A 1 176 ? 16.560 -20.865 -39.082 1.00 38.12 176 CYS A CA 1
ATOM 1457 C C . CYS A 1 176 ? 15.385 -20.071 -39.693 1.00 38.12 176 CYS A C 1
ATOM 1459 O O . CYS A 1 176 ? 14.775 -20.544 -40.648 1.00 38.12 176 CYS A O 1
ATOM 1461 N N . LEU A 1 177 ? 15.072 -18.887 -39.157 1.00 37.94 177 LEU A N 1
ATOM 1462 C CA . LEU A 1 177 ? 14.128 -17.921 -39.731 1.00 37.94 177 LEU A CA 1
ATOM 1463 C C . LEU A 1 177 ? 14.708 -16.515 -39.609 1.00 37.94 177 LEU A C 1
ATOM 1465 O O . LEU A 1 177 ? 15.216 -16.210 -38.505 1.00 37.94 177 LEU A O 1
#

pLDDT: mean 71.1, std 16.91, range [36.88, 91.06]